Protein AF-0000000072503008 (afdb_homodimer)

Solvent-accessible surface area (backbone atoms only — not comparable to full-atom values): 18788 Å² total; per-residue (Å²): 108,78,89,48,38,70,58,49,66,38,20,70,81,38,54,74,39,76,46,79,43,56,65,34,67,67,60,38,38,28,78,99,60,32,37,73,44,69,68,29,41,34,51,27,66,28,56,96,88,40,79,26,50,48,61,56,36,46,59,61,52,36,45,38,36,39,18,25,83,48,46,25,33,36,38,35,33,23,40,51,94,88,43,65,44,80,57,97,60,32,44,48,60,38,59,36,28,27,43,32,33,66,24,15,68,75,57,90,63,72,67,62,49,65,28,95,71,51,52,90,48,61,69,44,77,42,69,51,38,24,53,74,45,78,42,77,74,55,74,33,38,34,41,40,34,33,30,21,59,78,56,78,57,35,77,76,42,78,51,63,40,34,37,58,84,48,62,65,55,58,69,84,66,72,108,78,90,47,37,71,57,50,67,40,19,69,82,39,53,75,41,78,46,79,43,57,64,34,68,68,60,40,40,30,70,105,62,35,36,73,44,69,67,29,42,35,51,28,64,28,57,97,87,41,79,25,49,48,62,56,36,46,60,60,52,37,45,37,37,40,18,24,84,48,48,25,34,34,38,36,34,22,41,51,95,87,44,65,43,80,54,97,59,32,45,50,62,37,61,36,26,29,42,34,31,66,22,14,69,73,58,90,64,73,66,63,48,64,29,94,73,51,52,90,46,60,69,45,77,44,69,50,39,25,52,76,47,78,42,75,73,54,74,35,37,34,41,40,35,32,29,22,58,80,56,78,58,36,76,77,42,78,51,63,39,34,38,58,86,47,62,65,55,56,67,83,72,71

Sequence (348 aa):
MKKKQAAYANRVKVPWIFTYLHRPFYCSAAHKDDCTDPDSVLVRIGNEELPGLEKPFIQYGVDVGFTGHVHYYERFYPVANFTYWDSKNCYQNAVAPTYIITGSAGCHSSGTKFDKNPVPFSAKRLNDYGYTIVSVANMTHIHIQQLSLDQDEAIVDDFWISKTKGFTASNQMRMKKKQAAYANRVKVPWIFTYLHRPFYCSAAHKDDCTDPDSVLVRIGNEELPGLEKPFIQYGVDVGFTGHVHYYERFYPVANFTYWDSKNCYQNAVAPTYIITGSAGCHSSGTKFDKNPVPFSAKRLNDYGYTIVSVANMTHIHIQQLSLDQDEAIVDDFWISKTKGFTASNQMR

Secondary structure (DSSP, 8-state):
-GGGHHHHH-TTT----EEE-SS-S---B-GGG-TTSHHHHHHHHB-SSSB-SHHHHHHTT--EEEE-SSSSEEEE-SEETTEE--STTTTBT-SS-EEEEE--SS-SS--PPBPSS--TTEEEEE-SSEEEEEEE-SSSEEEEEEEETTTTTEEEEEEEEE--TT----TTT-/-GGGHHHHH-TTT----EEE-SS-S---B-TT-STTSHHHHHHHHB-SSSB-SHHHHHHTT--EEEE-SSSSEEEE-SEETTEE--STTTTBT-SS-EEEEE--SS-SS--PPBPSS--TTEEEEE-SSEEEEEEE-SSSEEEEEEEETTTTTEEEEEEEEE--TT----TTT-

Radius of gyration: 19.6 Å; Cα contacts (8 Å, |Δi|>4): 768; chains: 2; bounding box: 45×53×54 Å

Nearest PDB structures (foldseek):
  3zk4-assembly1_B  TM=8.197E-01  e=2.696E-10  Lupinus luteus
  1xzw-assembly1_A  TM=7.887E-01  e=8.959E-10  Ipomoea batatas
  8brn-assembly1_C  TM=7.570E-01  e=3.172E-09  Phaseolus vulgaris
  6gja-assembly1_A  TM=6.867E-01  e=1.540E-08  Triticum aestivum
  6gj9-assembly1_A  TM=6.655E-01  e=1.357E-08  Triticum aestivum

Organism: Oesophagostomum dentatum (NCBI:txid61180)

pLDDT: mean 88.59, std 11.83, range [45.62, 98.75]

Structure (mmCIF, N/CA/C/O backbone):
data_AF-0000000072503008-model_v1
#
loop_
_entity.id
_entity.type
_entity.pdbx_description
1 polymer 'Purple acid phosphatase C-terminal domain-containing protein'
#
loop_
_atom_site.group_PDB
_atom_site.id
_atom_site.type_symbol
_atom_site.label_atom_id
_atom_site.label_alt_id
_atom_site.label_comp_id
_atom_site.label_asym_id
_atom_site.label_entity_id
_atom_site.label_seq_id
_atom_site.pdbx_PDB_ins_code
_atom_site.Cartn_x
_atom_site.Cartn_y
_atom_site.Cartn_z
_atom_site.occupancy
_atom_site.B_iso_or_equiv
_atom_site.auth_seq_id
_atom_site.auth_comp_id
_atom_site.auth_asym_id
_atom_site.auth_atom_id
_atom_site.pdbx_PDB_model_num
ATOM 1 N N . MET A 1 1 ? -6.547 6.02 -14.266 1 61.94 1 MET A N 1
ATOM 2 C CA . MET A 1 1 ? -5.504 5.32 -15.008 1 61.94 1 MET A CA 1
ATOM 3 C C . MET A 1 1 ? -5.516 5.734 -16.484 1 61.94 1 MET A C 1
ATOM 5 O O . MET A 1 1 ? -4.457 5.84 -17.109 1 61.94 1 MET A O 1
ATOM 9 N N . LYS A 1 2 ? -6.613 6.086 -16.984 1 60.69 2 LYS A N 1
ATOM 10 C CA . LYS A 1 2 ? -6.715 6.496 -18.391 1 60.69 2 LYS A CA 1
ATOM 11 C C . LYS A 1 2 ? -5.965 7.801 -18.625 1 60.69 2 LYS A C 1
ATOM 13 O O . LYS A 1 2 ? -5.242 7.93 -19.625 1 60.69 2 LYS A O 1
ATOM 18 N N . LYS A 1 3 ? -5.992 8.641 -17.672 1 64.38 3 LYS A N 1
ATOM 19 C CA . LYS A 1 3 ? -5.398 9.961 -17.859 1 64.38 3 LYS A CA 1
ATOM 20 C C . LYS A 1 3 ? -3.877 9.891 -17.844 1 64.38 3 LYS A C 1
ATOM 22 O O . LYS A 1 3 ? -3.199 10.742 -18.422 1 64.38 3 LYS A O 1
ATOM 27 N N . LYS A 1 4 ? -3.338 8.867 -17.297 1 71.38 4 LYS A N 1
ATOM 28 C CA . LYS A 1 4 ? -1.885 8.75 -17.203 1 71.38 4 LYS A CA 1
ATOM 29 C C . LYS A 1 4 ? -1.37 7.578 -18.031 1 71.38 4 LYS A C 1
ATOM 31 O O . LYS A 1 4 ? -0.261 7.09 -17.797 1 71.38 4 LYS A O 1
ATOM 36 N N . GLN A 1 5 ? -2.162 7.215 -18.891 1 71.56 5 GLN A N 1
ATOM 37 C CA . GLN A 1 5 ? -1.854 6.043 -19.703 1 71.56 5 GLN A CA 1
ATOM 38 C C . GLN A 1 5 ? -0.537 6.227 -20.453 1 71.56 5 GLN A C 1
ATOM 40 O O . GLN A 1 5 ? 0.265 5.293 -20.547 1 71.56 5 GLN A O 1
ATOM 45 N N . ALA A 1 6 ? -0.44 7.324 -20.922 1 67.31 6 ALA A N 1
ATOM 46 C CA . ALA A 1 6 ? 0.779 7.582 -21.688 1 67.31 6 ALA A CA 1
ATOM 47 C C . ALA A 1 6 ? 2.02 7.398 -20.812 1 67.31 6 ALA A C 1
ATOM 49 O O . ALA A 1 6 ? 3.029 6.855 -21.266 1 67.31 6 ALA A O 1
ATOM 50 N N . ALA A 1 7 ? 1.886 7.809 -19.594 1 71.5 7 ALA A N 1
ATOM 51 C CA . ALA A 1 7 ? 3.023 7.68 -18.688 1 71.5 7 ALA A CA 1
ATOM 52 C C . ALA A 1 7 ? 3.293 6.215 -18.344 1 71.5 7 ALA A C 1
ATOM 54 O O . ALA A 1 7 ? 4.445 5.777 -18.312 1 71.5 7 ALA A O 1
ATOM 55 N N . TYR A 1 8 ? 2.309 5.512 -18.344 1 78.12 8 TYR A N 1
ATOM 56 C CA . TYR A 1 8 ? 2.434 4.109 -17.969 1 78.12 8 TYR A CA 1
ATOM 57 C C . TYR A 1 8 ? 2.949 3.279 -19.141 1 78.12 8 TYR A C 1
ATOM 59 O O . TYR A 1 8 ? 3.537 2.213 -18.938 1 78.12 8 TYR A O 1
ATOM 67 N N . ALA A 1 9 ? 2.75 3.887 -20.297 1 80.19 9 ALA A N 1
ATOM 68 C CA . ALA A 1 9 ? 3.145 3.141 -21.5 1 80.19 9 ALA A CA 1
ATOM 69 C C . ALA A 1 9 ? 4.66 3.154 -21.672 1 80.19 9 ALA A C 1
ATOM 71 O O . ALA A 1 9 ? 5.227 2.238 -22.266 1 80.19 9 ALA A O 1
ATOM 72 N N . ASN A 1 10 ? 5.254 4.129 -21.141 1 87.69 10 ASN A N 1
ATOM 73 C CA . ASN A 1 10 ? 6.711 4.199 -21.219 1 87.69 10 ASN A CA 1
ATOM 74 C C . ASN A 1 10 ? 7.363 3.447 -20.062 1 87.69 10 ASN A C 1
ATOM 76 O O . ASN A 1 10 ? 7.746 4.055 -19.062 1 87.69 10 ASN A O 1
ATOM 80 N N . ARG A 1 11 ? 7.66 2.242 -20.25 1 91.12 11 ARG A N 1
ATOM 81 C CA . ARG A 1 11 ? 8.07 1.361 -19.172 1 91.12 11 ARG A CA 1
ATOM 82 C C . ARG A 1 11 ? 9.562 1.498 -18.891 1 91.12 11 ARG A C 1
ATOM 84 O O . ARG A 1 11 ? 10.062 0.97 -17.891 1 91.12 11 ARG A O 1
ATOM 91 N N . VAL A 1 12 ? 10.203 2.201 -19.719 1 92.31 12 VAL A N 1
ATOM 92 C CA . VAL A 1 12 ? 11.57 2.561 -19.391 1 92.31 12 VAL A CA 1
ATOM 93 C C . VAL A 1 12 ? 11.57 3.613 -18.281 1 92.31 12 VAL A C 1
ATOM 95 O O . VAL A 1 12 ? 12.383 3.553 -17.359 1 92.31 12 VAL A O 1
ATOM 98 N N . LYS A 1 13 ? 10.617 4.477 -18.391 1 92.56 13 LYS A N 1
ATOM 99 C CA . LYS A 1 13 ? 10.523 5.559 -17.406 1 92.56 13 LYS A CA 1
ATOM 100 C C . LYS A 1 13 ? 9.719 5.129 -16.188 1 92.56 13 LYS A C 1
ATOM 102 O O . LYS A 1 13 ? 9.969 5.602 -15.07 1 92.56 13 LYS A O 1
ATOM 107 N N . VAL A 1 14 ? 8.773 4.285 -16.406 1 93.88 14 VAL A N 1
ATOM 108 C CA . VAL A 1 14 ? 7.945 3.742 -15.336 1 93.88 14 VAL A CA 1
ATOM 109 C C . VAL A 1 14 ? 8.078 2.221 -15.297 1 93.88 14 VAL A C 1
ATOM 111 O O . VAL A 1 14 ? 7.184 1.502 -15.75 1 93.88 14 VAL A O 1
ATOM 114 N N . PRO A 1 15 ? 9.117 1.756 -14.711 1 95.12 15 PRO A N 1
ATOM 115 C CA . PRO A 1 15 ? 9.414 0.324 -14.812 1 95.12 15 PRO A CA 1
ATOM 116 C C . PRO A 1 15 ? 8.477 -0.529 -13.953 1 95.12 15 PRO A C 1
ATOM 118 O O . PRO A 1 15 ? 8.281 -1.712 -14.242 1 95.12 15 PRO A O 1
ATOM 121 N N . TRP A 1 16 ? 7.941 0.109 -12.898 1 96.25 16 TRP A N 1
ATOM 122 C CA . TRP A 1 16 ? 7.094 -0.673 -12 1 96.25 16 TRP A CA 1
ATOM 123 C C . TRP A 1 16 ? 5.789 0.058 -11.711 1 96.25 16 TRP A C 1
ATOM 125 O O . TRP A 1 16 ? 5.789 1.27 -11.477 1 96.25 16 TRP A O 1
ATOM 135 N N . ILE A 1 17 ? 4.711 -0.669 -11.742 1 95.38 17 ILE A N 1
ATOM 136 C CA . ILE A 1 17 ? 3.402 -0.187 -11.312 1 95.38 17 ILE A CA 1
ATOM 137 C C . ILE A 1 17 ? 2.836 -1.113 -10.242 1 95.38 17 ILE A C 1
ATOM 139 O O . ILE A 1 17 ? 2.678 -2.314 -10.469 1 95.38 17 ILE A O 1
ATOM 143 N N . PHE A 1 18 ? 2.598 -0.536 -9.062 1 97 18 PHE A N 1
ATOM 144 C CA . PHE A 1 18 ? 1.998 -1.255 -7.945 1 97 18 PHE A CA 1
ATOM 145 C C . PHE A 1 18 ? 0.585 -0.751 -7.676 1 97 18 PHE A C 1
ATOM 147 O O . PHE A 1 18 ? 0.269 0.407 -7.953 1 97 18 PHE A O 1
ATOM 154 N N . THR A 1 19 ? -0.255 -1.612 -7.16 1 96.38 19 THR A N 1
ATOM 155 C CA . THR A 1 19 ? -1.562 -1.206 -6.656 1 96.38 19 THR A CA 1
ATOM 156 C C . THR A 1 19 ? -1.795 -1.754 -5.25 1 96.38 19 THR A C 1
ATOM 158 O O . THR A 1 19 ? -1.245 -2.795 -4.887 1 96.38 19 THR A O 1
ATOM 161 N N . TYR A 1 20 ? -2.504 -1.026 -4.508 1 95.75 20 TYR A N 1
ATOM 162 C CA . TYR A 1 20 ? -2.957 -1.446 -3.184 1 95.75 20 TYR A CA 1
ATOM 163 C C . TYR A 1 20 ? -4.461 -1.25 -3.035 1 95.75 20 TYR A C 1
ATOM 165 O O . TYR A 1 20 ? -4.965 -0.135 -3.184 1 95.75 20 TYR A O 1
ATOM 173 N N . LEU A 1 21 ? -5.113 -2.334 -2.787 1 93.38 21 LEU A N 1
ATOM 174 C CA . LEU A 1 21 ? -6.559 -2.336 -2.594 1 93.38 21 LEU A CA 1
ATOM 175 C C . LEU A 1 21 ? -6.93 -2.998 -1.271 1 93.38 21 LEU A C 1
ATOM 177 O O . LEU A 1 21 ? -6.129 -3.74 -0.698 1 93.38 21 LEU A O 1
ATOM 181 N N . HIS A 1 22 ? -8.18 -2.697 -0.882 1 90.38 22 HIS A N 1
ATOM 182 C CA . HIS A 1 22 ? -8.664 -3.354 0.326 1 90.38 22 HIS A CA 1
ATOM 183 C C . HIS A 1 22 ? -9.047 -4.805 0.051 1 90.38 22 HIS A C 1
ATOM 185 O O . HIS A 1 22 ? -8.547 -5.719 0.707 1 90.38 22 HIS A O 1
ATOM 191 N N . ARG A 1 23 ? -9.906 -4.961 -0.954 1 91.38 23 ARG A N 1
ATOM 192 C CA . ARG A 1 23 ? -10.438 -6.293 -1.235 1 91.38 23 ARG A CA 1
ATOM 193 C C . ARG A 1 23 ? -9.664 -6.961 -2.369 1 91.38 23 ARG A C 1
ATOM 195 O O . ARG A 1 23 ? -9.367 -6.324 -3.383 1 91.38 23 ARG A O 1
ATOM 202 N N . PRO A 1 24 ? -9.391 -8.281 -2.205 1 94.69 24 PRO A N 1
ATOM 203 C CA . PRO A 1 24 ? -8.68 -9 -3.268 1 94.69 24 PRO A CA 1
ATOM 204 C C . PRO A 1 24 ? -9.602 -9.43 -4.406 1 94.69 24 PRO A C 1
ATOM 206 O O . PRO A 1 24 ? -10.797 -9.625 -4.195 1 94.69 24 PRO A O 1
ATOM 209 N N . PHE A 1 25 ? -9 -9.586 -5.559 1 95.19 25 PHE A N 1
ATOM 210 C CA . PHE A 1 25 ? -9.711 -10.117 -6.711 1 95.19 25 PHE A CA 1
ATOM 211 C C . PHE A 1 25 ? -9.945 -11.617 -6.555 1 95.19 25 PHE A C 1
ATOM 213 O O . PHE A 1 25 ? -10.953 -12.148 -7.027 1 95.19 25 PHE A O 1
ATOM 220 N N . TYR A 1 26 ? -8.953 -12.258 -5.965 1 95.06 26 TYR A N 1
ATOM 221 C CA . TYR A 1 26 ? -8.938 -13.711 -5.781 1 95.06 26 TYR A CA 1
ATOM 222 C C . TYR A 1 26 ? -8.555 -14.07 -4.352 1 95.06 26 TYR A C 1
ATOM 224 O O . TYR A 1 26 ? -7.871 -13.305 -3.672 1 95.06 26 TYR A O 1
ATOM 232 N N . CYS A 1 27 ? -9.031 -15.234 -3.92 1 94.88 27 CYS A N 1
ATOM 233 C CA . CYS A 1 27 ? -8.562 -15.758 -2.643 1 94.88 27 CYS A CA 1
ATOM 234 C C . CYS A 1 27 ? -8.898 -17.234 -2.5 1 94.88 27 CYS A C 1
ATOM 236 O O . CYS A 1 27 ? -9.648 -17.781 -3.303 1 94.88 27 CYS A O 1
ATOM 238 N N . SER A 1 28 ? -8.258 -17.781 -1.544 1 94.75 28 SER A N 1
ATOM 239 C CA . SER A 1 28 ? -8.484 -19.188 -1.233 1 94.75 28 SER A CA 1
ATOM 240 C C . SER A 1 28 ? -8.992 -19.375 0.193 1 94.75 28 SER A C 1
ATOM 242 O O . SER A 1 28 ? -8.625 -20.328 0.873 1 94.75 28 SER A O 1
ATOM 244 N N . ALA A 1 29 ? -9.703 -18.422 0.605 1 90.19 29 ALA A N 1
ATOM 245 C CA . ALA A 1 29 ? -10.289 -18.516 1.938 1 90.19 29 ALA A CA 1
ATOM 246 C C . ALA A 1 29 ? -11.469 -19.484 1.946 1 90.19 29 ALA A C 1
ATOM 248 O O . ALA A 1 29 ? -12.141 -19.672 0.925 1 90.19 29 ALA A O 1
ATOM 249 N N . ALA A 1 30 ? -11.625 -20.125 3.025 1 85.56 30 ALA A N 1
ATOM 250 C CA . ALA A 1 30 ? -12.797 -20.984 3.17 1 85.56 30 ALA A CA 1
ATOM 251 C C . ALA A 1 30 ? -14.086 -20.172 3.146 1 85.56 30 ALA A C 1
ATOM 253 O O . ALA A 1 30 ? -14.062 -18.953 3.254 1 85.56 30 ALA A O 1
ATOM 254 N N . HIS A 1 31 ? -15.328 -20.719 3.039 1 66.81 31 HIS A N 1
ATOM 255 C CA . HIS A 1 31 ? -16.672 -20.344 2.59 1 66.81 31 HIS A CA 1
ATOM 256 C C . HIS A 1 31 ? -17 -18.906 2.98 1 66.81 31 HIS A C 1
ATOM 258 O O . HIS A 1 31 ? -17.328 -18.094 2.121 1 66.81 31 HIS A O 1
ATOM 264 N N . LYS A 1 32 ? -17.406 -18.469 4.098 1 61.03 32 LYS A N 1
ATOM 265 C CA . LYS A 1 32 ? -18.031 -17.188 4.422 1 61.03 32 LYS A CA 1
ATOM 266 C C . LYS A 1 32 ? -17.094 -16.016 4.148 1 61.03 32 LYS A C 1
ATOM 268 O O . LYS A 1 32 ? -17.547 -14.883 4.027 1 61.03 32 LYS A O 1
ATOM 273 N N . ASP A 1 33 ? -15.828 -16.422 3.709 1 62.41 33 ASP A N 1
ATOM 274 C CA . ASP A 1 33 ? -14.836 -15.359 3.57 1 62.41 33 ASP A CA 1
ATOM 275 C C . ASP A 1 33 ? -14.203 -15.383 2.18 1 62.41 33 ASP A C 1
ATOM 277 O O . ASP A 1 33 ? -13.164 -14.758 1.955 1 62.41 33 ASP A O 1
ATOM 281 N N . ASP A 1 34 ? -14.992 -16.094 1.238 1 66.81 34 ASP A N 1
ATOM 282 C CA . ASP A 1 34 ? -14.305 -16.266 -0.039 1 66.81 34 ASP A CA 1
ATOM 283 C C . ASP A 1 34 ? -14.523 -15.047 -0.945 1 66.81 34 ASP A C 1
ATOM 285 O O . ASP A 1 34 ? -15.305 -14.156 -0.623 1 66.81 34 ASP A O 1
ATOM 289 N N . CYS A 1 35 ? -13.617 -14.555 -1.625 1 83.25 35 CYS A N 1
ATOM 290 C CA . CYS A 1 35 ? -13.555 -13.414 -2.531 1 83.25 35 CYS A CA 1
ATOM 291 C C . CYS A 1 35 ? -14.656 -13.484 -3.58 1 83.25 35 CYS A C 1
ATOM 293 O O . CYS A 1 35 ? -14.586 -12.82 -4.613 1 83.25 35 CYS A O 1
ATOM 295 N N . THR A 1 36 ? -15.758 -14.336 -3.184 1 83.44 36 THR A N 1
ATOM 296 C CA . THR A 1 36 ? -16.828 -14.492 -4.156 1 83.44 36 THR A CA 1
ATOM 297 C C . THR A 1 36 ? -18.062 -13.688 -3.736 1 83.44 36 THR A C 1
ATOM 299 O O . THR A 1 36 ? -19.094 -13.719 -4.414 1 83.44 36 THR A O 1
ATOM 302 N N . ASP A 1 37 ? -17.953 -13.031 -2.688 1 85.31 37 ASP A N 1
ATOM 303 C CA . ASP A 1 37 ? -19.047 -12.164 -2.291 1 85.31 37 ASP A CA 1
ATOM 304 C C . ASP A 1 37 ? -19.266 -11.055 -3.314 1 85.31 37 ASP A C 1
ATOM 306 O O . ASP A 1 37 ? -18.359 -10.695 -4.059 1 85.31 37 ASP A O 1
ATOM 310 N N . PRO A 1 38 ? -20.484 -10.523 -3.328 1 83.75 38 PRO A N 1
ATOM 311 C CA . PRO A 1 38 ? -20.828 -9.547 -4.359 1 83.75 38 PRO A CA 1
ATOM 312 C C . PRO A 1 38 ? -19.891 -8.344 -4.371 1 83.75 38 PRO A C 1
ATOM 314 O O . PRO A 1 38 ? -19.578 -7.812 -5.441 1 83.75 38 PRO A O 1
ATOM 317 N N . ASP A 1 39 ? -19.453 -7.875 -3.268 1 83.31 39 ASP A N 1
ATOM 318 C CA . ASP A 1 39 ? -18.594 -6.699 -3.203 1 83.31 39 ASP A CA 1
ATOM 319 C C . ASP A 1 39 ? -17.234 -6.984 -3.834 1 83.31 39 ASP A C 1
ATOM 321 O O . ASP A 1 39 ? -16.719 -6.172 -4.609 1 83.31 39 ASP A O 1
ATOM 325 N N . SER A 1 40 ? -16.672 -8.109 -3.508 1 85.5 40 SER A N 1
ATOM 326 C CA . SER A 1 40 ? -15.383 -8.492 -4.078 1 85.5 40 SER A CA 1
ATOM 327 C C . SER A 1 40 ? -15.484 -8.703 -5.586 1 85.5 40 SER A C 1
ATOM 329 O O . SER A 1 40 ? -14.594 -8.297 -6.336 1 85.5 40 SER A O 1
ATOM 331 N N . VAL A 1 41 ? -16.562 -9.328 -5.98 1 89.56 41 VAL A N 1
ATOM 332 C CA . VAL A 1 41 ? -16.781 -9.547 -7.402 1 89.56 41 VAL A CA 1
ATOM 333 C C . VAL A 1 41 ? -16.922 -8.203 -8.117 1 89.56 41 VAL A C 1
ATOM 335 O O . VAL A 1 41 ? -16.375 -8.008 -9.203 1 89.56 41 VAL A O 1
ATOM 338 N N . LEU A 1 42 ? -17.641 -7.34 -7.512 1 88.19 42 LEU A N 1
ATOM 339 C CA . LEU A 1 42 ? -17.844 -6.016 -8.086 1 88.19 42 LEU A CA 1
ATOM 340 C C . LEU A 1 42 ? -16.516 -5.281 -8.242 1 88.19 42 LEU A C 1
ATOM 342 O O . LEU A 1 42 ? -16.281 -4.613 -9.258 1 88.19 42 LEU A O 1
ATOM 346 N N . VAL A 1 43 ? -15.656 -5.398 -7.309 1 90.31 43 VAL A N 1
ATOM 347 C CA . VAL A 1 43 ? -14.359 -4.73 -7.348 1 90.31 43 VAL A CA 1
ATOM 348 C C . VAL A 1 43 ? -13.539 -5.27 -8.516 1 90.31 43 VAL A C 1
ATOM 350 O O . VAL A 1 43 ? -12.891 -4.5 -9.234 1 90.31 43 VAL A O 1
ATOM 353 N N . ARG A 1 44 ? -13.641 -6.48 -8.734 1 93.81 44 ARG A N 1
ATOM 354 C CA . ARG A 1 44 ? -12.812 -7.102 -9.766 1 93.81 44 ARG A CA 1
ATOM 355 C C . ARG A 1 44 ? -13.367 -6.824 -11.156 1 93.81 44 ARG A C 1
ATOM 357 O O . ARG A 1 44 ? -12.664 -6.297 -12.016 1 93.81 44 ARG A O 1
ATOM 364 N N . ILE A 1 45 ? -14.68 -7.137 -11.414 1 93.88 45 ILE A N 1
ATOM 365 C CA . ILE A 1 45 ? -15.172 -7.148 -12.789 1 93.88 45 ILE A CA 1
ATOM 366 C C . ILE A 1 45 ? -16.156 -6.004 -13 1 93.88 45 ILE A C 1
ATOM 368 O O . ILE A 1 45 ? -16.516 -5.684 -14.133 1 93.88 45 ILE A O 1
ATOM 372 N N . GLY A 1 46 ? -16.578 -5.43 -11.977 1 91.25 46 GLY A N 1
ATOM 373 C CA . GLY A 1 46 ? -17.5 -4.316 -12.109 1 91.25 46 GLY A CA 1
ATOM 374 C C . GLY A 1 46 ? -18.891 -4.742 -12.547 1 91.25 46 GLY A C 1
ATOM 375 O O . GLY A 1 46 ? -19.281 -5.898 -12.359 1 91.25 46 GLY A O 1
ATOM 376 N N . ASN A 1 47 ? -19.656 -3.738 -12.812 1 89.56 47 ASN A N 1
ATOM 377 C CA . ASN A 1 47 ? -20.969 -3.904 -13.406 1 89.56 47 ASN A CA 1
ATOM 378 C C . ASN A 1 47 ? -21.234 -2.863 -14.492 1 89.56 47 ASN A C 1
ATOM 380 O O . ASN A 1 47 ? -20.297 -2.293 -15.047 1 89.56 47 ASN A O 1
ATOM 384 N N . GLU A 1 48 ? -22.422 -2.709 -14.891 1 86.88 48 GLU A N 1
ATOM 385 C CA . GLU A 1 48 ? -22.781 -1.81 -15.984 1 86.88 48 GLU A CA 1
ATOM 386 C C . GLU A 1 48 ? -22.453 -0.36 -15.633 1 86.88 48 GLU A C 1
ATOM 388 O O . GLU A 1 48 ? -22.141 0.441 -16.516 1 86.88 48 GLU A O 1
ATOM 393 N N . GLU A 1 49 ? -22.469 -0.059 -14.391 1 79.06 49 GLU A N 1
ATOM 394 C CA . GLU A 1 49 ? -22.328 1.328 -13.961 1 79.06 49 GLU A CA 1
ATOM 395 C C . GLU A 1 49 ? -20.906 1.622 -13.492 1 79.06 49 GLU A C 1
ATOM 397 O O . GLU A 1 49 ? -20.438 2.76 -13.586 1 79.06 49 GLU A O 1
ATOM 402 N N . LEU A 1 50 ? -20.266 0.59 -13 1 78.25 50 LEU A N 1
ATOM 403 C CA . LEU A 1 50 ? -18.938 0.747 -12.422 1 78.25 50 LEU A CA 1
ATOM 404 C C . LEU A 1 50 ? -17.969 -0.26 -13.023 1 78.25 50 LEU A C 1
ATOM 406 O O . LEU A 1 50 ? -18.141 -1.47 -12.859 1 78.25 50 LEU A O 1
ATOM 410 N N . PRO A 1 51 ? -17.016 0.33 -13.664 1 85.44 51 PRO A N 1
ATOM 411 C CA . PRO A 1 51 ? -16.047 -0.618 -14.227 1 85.44 51 PRO A CA 1
ATOM 412 C C . PRO A 1 51 ? -15.227 -1.326 -13.148 1 85.44 51 PRO A C 1
ATOM 414 O O . PRO A 1 51 ? -14.906 -0.729 -12.117 1 85.44 51 PRO A O 1
ATOM 417 N N . GLY A 1 52 ? -14.906 -2.561 -13.406 1 90.75 52 GLY A N 1
ATOM 418 C CA . GLY A 1 52 ? -14.016 -3.303 -12.531 1 90.75 52 GLY A CA 1
ATOM 419 C C . GLY A 1 52 ? -12.57 -2.848 -12.625 1 90.75 52 GLY A C 1
ATOM 420 O O . GLY A 1 52 ? -12.203 -2.113 -13.547 1 90.75 52 GLY A O 1
ATOM 421 N N . LEU A 1 53 ? -11.766 -3.344 -11.734 1 92.75 53 LEU A N 1
ATOM 422 C CA . LEU A 1 53 ? -1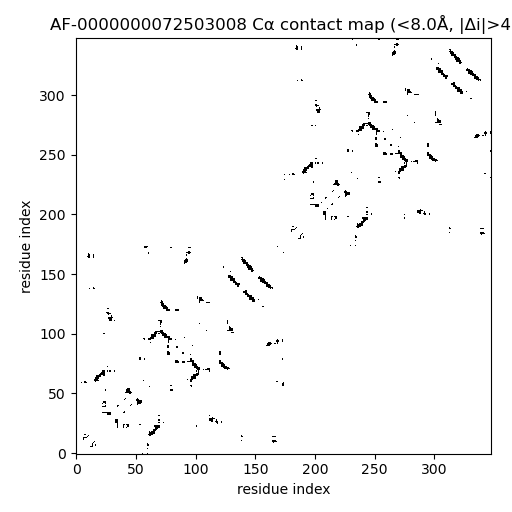0.391 -2.855 -11.648 1 92.75 53 LEU A CA 1
ATOM 423 C C . LEU A 1 53 ? -9.422 -3.838 -12.297 1 92.75 53 LEU A C 1
ATOM 425 O O . LEU A 1 53 ? -8.312 -3.463 -12.664 1 92.75 53 LEU A O 1
ATOM 429 N N . GLU A 1 54 ? -9.828 -5.062 -12.469 1 94.06 54 GLU A N 1
ATOM 430 C CA . GLU A 1 54 ? -8.844 -6 -13 1 94.06 54 GLU A CA 1
ATOM 431 C C . GLU A 1 54 ? -8.531 -5.707 -14.469 1 94.06 54 GLU A C 1
ATOM 433 O O . GLU A 1 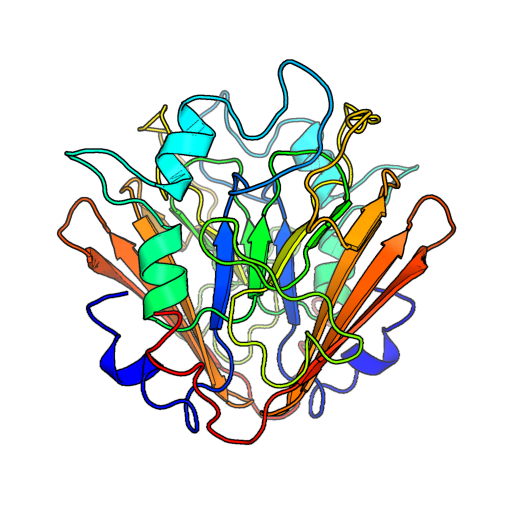54 ? -7.371 -5.754 -14.883 1 94.06 54 GLU A O 1
ATOM 438 N N . LYS A 1 55 ? -9.57 -5.449 -15.234 1 91.69 55 LYS A N 1
ATOM 439 C CA . LYS A 1 55 ? -9.367 -5.195 -16.656 1 91.69 55 LYS A CA 1
ATOM 440 C C . LYS A 1 55 ? -8.367 -4.059 -16.875 1 91.69 55 LYS A C 1
ATOM 442 O O . LYS A 1 55 ? -7.383 -4.219 -17.594 1 91.69 55 LYS A O 1
ATOM 447 N N . PRO A 1 56 ? -8.578 -2.91 -16.25 1 90 56 PRO A N 1
ATOM 448 C CA . PRO A 1 56 ? -7.574 -1.865 -16.453 1 90 56 PRO A CA 1
ATOM 449 C C . PRO A 1 56 ? -6.211 -2.238 -15.867 1 90 56 PRO A C 1
ATOM 451 O O . PRO A 1 56 ? -5.176 -1.821 -16.391 1 90 56 PRO A O 1
ATOM 454 N N . PHE A 1 57 ? -6.152 -3.025 -14.797 1 92.88 57 PHE A N 1
ATOM 455 C CA . PHE A 1 57 ? -4.863 -3.459 -14.281 1 92.88 57 PHE A CA 1
ATOM 456 C C . PHE A 1 57 ? -4.09 -4.242 -15.336 1 92.88 57 PHE A C 1
ATOM 458 O O . PHE A 1 57 ? -2.887 -4.031 -15.508 1 92.88 57 PHE A O 1
ATOM 465 N N . ILE A 1 58 ? -4.82 -5.109 -15.977 1 91.69 58 ILE A N 1
ATOM 466 C CA . ILE A 1 58 ? -4.219 -5.926 -17.031 1 91.69 58 ILE A CA 1
ATOM 467 C C . ILE A 1 58 ? -3.838 -5.043 -18.219 1 91.69 58 ILE A C 1
ATOM 469 O O . ILE A 1 58 ? -2.705 -5.098 -18.703 1 91.69 58 ILE A O 1
ATOM 473 N N . GLN A 1 59 ? -4.664 -4.195 -18.594 1 87.19 59 GLN A N 1
ATOM 474 C CA . GLN A 1 59 ? -4.496 -3.355 -19.781 1 87.19 59 GLN A CA 1
ATOM 475 C C . GLN A 1 59 ? -3.324 -2.395 -19.609 1 87.19 59 GLN A C 1
ATOM 477 O O . GLN A 1 59 ? -2.564 -2.158 -20.547 1 87.19 59 GLN A O 1
ATOM 482 N N . TYR A 1 60 ? -3.158 -1.901 -18.391 1 88.19 60 TYR A N 1
ATOM 483 C CA . TYR A 1 60 ? -2.16 -0.854 -18.203 1 88.19 60 TYR A CA 1
ATOM 484 C C . TYR A 1 60 ? -0.898 -1.415 -17.562 1 88.19 60 TYR A C 1
ATOM 486 O O . TYR A 1 60 ? 0.007 -0.662 -17.188 1 88.19 60 TYR A O 1
ATOM 494 N N . GLY A 1 61 ? -0.843 -2.684 -17.406 1 89.81 61 GLY A N 1
ATOM 495 C CA . GLY A 1 61 ? 0.407 -3.365 -17.109 1 89.81 61 GLY A CA 1
ATOM 496 C C . GLY A 1 61 ? 0.796 -3.289 -15.641 1 89.81 61 GLY A C 1
ATOM 497 O O . GLY A 1 61 ? 1.974 -3.125 -15.312 1 89.81 61 GLY A O 1
ATOM 498 N N . VAL A 1 62 ? -0.186 -3.365 -14.781 1 94.06 62 VAL A N 1
ATOM 499 C CA . VAL A 1 62 ? 0.146 -3.488 -13.367 1 94.06 62 VAL A CA 1
ATOM 500 C C . VAL A 1 62 ? 1.052 -4.699 -13.148 1 94.06 62 VAL A C 1
ATOM 502 O O . VAL A 1 62 ? 0.812 -5.77 -13.711 1 94.06 62 VAL A O 1
ATOM 505 N N . ASP A 1 63 ? 2.115 -4.434 -12.383 1 95.94 63 ASP A N 1
ATOM 506 C CA . ASP A 1 63 ? 3.059 -5.516 -12.133 1 95.94 63 ASP A CA 1
ATOM 507 C C . ASP A 1 63 ? 2.65 -6.336 -10.914 1 95.94 63 ASP A C 1
ATOM 509 O O . ASP A 1 63 ? 2.59 -7.566 -10.977 1 95.94 63 ASP A O 1
ATOM 513 N N . VAL A 1 64 ? 2.422 -5.637 -9.836 1 97.94 64 VAL A N 1
ATOM 514 C CA . VAL A 1 64 ? 2.072 -6.297 -8.586 1 97.94 64 VAL A CA 1
ATOM 515 C C . VAL A 1 64 ? 0.896 -5.578 -7.93 1 97.94 64 VAL A C 1
ATOM 517 O O . VAL A 1 64 ? 0.861 -4.344 -7.887 1 97.94 64 VAL A O 1
ATOM 520 N N . GLY A 1 65 ? -0.039 -6.305 -7.449 1 97.94 65 GLY A N 1
ATOM 521 C CA . GLY A 1 65 ? -1.156 -5.777 -6.68 1 97.94 65 GLY A CA 1
ATOM 522 C C . GLY A 1 65 ? -1.228 -6.336 -5.273 1 97.94 65 GLY A C 1
ATOM 523 O O . GLY A 1 65 ? -1.19 -7.555 -5.078 1 97.94 65 GLY A O 1
ATOM 524 N N . PHE A 1 66 ? -1.323 -5.41 -4.312 1 97.69 66 PHE A N 1
ATOM 525 C CA . PHE A 1 66 ? -1.429 -5.812 -2.914 1 97.69 66 PHE A CA 1
ATOM 526 C C . PHE A 1 66 ? -2.838 -5.57 -2.385 1 97.69 66 PHE A C 1
ATOM 528 O O . PHE A 1 66 ? -3.465 -4.562 -2.713 1 97.69 66 PHE A O 1
ATOM 535 N N . THR A 1 67 ? -3.254 -6.551 -1.566 1 94.81 67 THR A N 1
ATOM 536 C CA . THR A 1 67 ? -4.574 -6.43 -0.956 1 94.81 67 THR A CA 1
ATOM 537 C C . THR A 1 67 ? -4.551 -6.926 0.486 1 94.81 67 THR A C 1
ATOM 539 O O . THR A 1 67 ? -3.547 -7.48 0.94 1 94.81 67 THR A O 1
ATOM 542 N N . GLY A 1 68 ? -5.648 -6.652 1.205 1 91.62 68 GLY A N 1
ATOM 543 C CA . GLY A 1 68 ? -5.91 -7.18 2.537 1 91.62 68 GLY A CA 1
ATOM 544 C C . GLY A 1 68 ? -7.301 -7.758 2.689 1 91.62 68 GLY A C 1
ATOM 545 O O . GLY A 1 68 ? -7.723 -8.602 1.891 1 91.62 68 GLY A O 1
ATOM 546 N N . HIS A 1 69 ? -8.07 -7.34 3.598 1 87.56 69 HIS A N 1
ATOM 547 C CA . HIS A 1 69 ? -9.453 -7.73 3.855 1 87.56 69 HIS A CA 1
ATOM 548 C C . HIS A 1 69 ? -9.539 -9.18 4.32 1 87.56 69 HIS A C 1
ATOM 550 O O . HIS A 1 69 ? -10.281 -9.492 5.254 1 87.56 69 HIS A O 1
ATOM 556 N N . VAL A 1 70 ? -8.898 -10.039 3.561 1 89.12 70 VAL A N 1
ATOM 557 C CA . VAL A 1 70 ? -8.742 -11.414 4.012 1 89.12 70 VAL A CA 1
ATOM 558 C C . VAL A 1 70 ? -7.52 -11.531 4.918 1 89.12 70 VAL A C 1
ATOM 560 O O . VAL A 1 70 ? -6.441 -11.031 4.582 1 89.12 70 VAL A O 1
ATOM 563 N N . HIS A 1 71 ? -7.699 -12.203 6.027 1 88.94 71 HIS A N 1
ATOM 564 C CA . HIS A 1 71 ? -6.695 -12.086 7.082 1 88.94 71 HIS A CA 1
ATOM 565 C C . HIS A 1 71 ? -5.707 -13.25 7.035 1 88.94 71 HIS A C 1
ATOM 567 O O . HIS A 1 71 ? -5.566 -13.984 8.008 1 88.94 71 HIS A O 1
ATOM 573 N N . TYR A 1 72 ? -5.027 -13.391 5.973 1 91.69 72 TYR A N 1
ATOM 574 C CA . TYR A 1 72 ? -3.891 -14.289 5.801 1 91.69 72 TYR A CA 1
ATOM 575 C C . TYR A 1 72 ? -2.986 -13.812 4.668 1 91.69 72 TYR A C 1
ATOM 577 O O . TYR A 1 72 ? -3.217 -12.758 4.082 1 91.69 72 TYR A O 1
ATOM 585 N N . TYR A 1 73 ? -1.905 -14.539 4.488 1 94.44 73 TYR A N 1
ATOM 586 C CA . TYR A 1 73 ? -1.007 -14.273 3.373 1 94.44 73 TYR A CA 1
ATOM 587 C C . TYR A 1 73 ? -1.254 -15.25 2.227 1 94.44 73 TYR A C 1
ATOM 589 O O . TYR A 1 73 ? -1.359 -16.453 2.443 1 94.44 73 TYR A O 1
ATOM 597 N N . GLU A 1 74 ? -1.351 -14.68 1.054 1 96.81 74 GLU A N 1
ATOM 598 C CA . GLU A 1 74 ? -1.461 -15.508 -0.14 1 96.81 74 GLU A CA 1
ATOM 599 C C . GLU A 1 74 ? -0.803 -14.844 -1.343 1 96.81 74 GLU A C 1
ATOM 601 O O . GLU A 1 74 ? -1.118 -13.695 -1.673 1 96.81 74 GLU A O 1
ATOM 606 N N . ARG A 1 75 ? 0.17 -15.523 -1.927 1 98.75 75 ARG A N 1
ATOM 607 C CA . ARG A 1 75 ? 0.776 -15.109 -3.188 1 98.75 75 ARG A CA 1
ATOM 608 C C . ARG A 1 75 ? 0.214 -15.906 -4.355 1 98.75 75 ARG A C 1
ATOM 610 O O . ARG A 1 75 ? 0.105 -17.141 -4.281 1 98.75 75 ARG A O 1
ATOM 617 N N . PHE A 1 76 ? -0.071 -15.188 -5.422 1 98.62 76 PHE A N 1
ATOM 618 C CA . PHE A 1 76 ? -0.57 -15.859 -6.617 1 98.62 76 PHE A CA 1
ATOM 619 C C . PHE A 1 76 ? 0.502 -15.906 -7.699 1 98.62 76 PHE A C 1
ATOM 621 O O . PHE A 1 76 ? 1.365 -15.031 -7.766 1 98.62 76 PHE A O 1
ATOM 628 N N . TYR A 1 77 ? 0.418 -16.906 -8.484 1 98.56 77 TYR A N 1
ATOM 629 C CA . TYR A 1 77 ? 1.082 -16.828 -9.781 1 98.56 77 TYR A CA 1
ATOM 630 C C . TYR A 1 77 ? 0.518 -15.68 -10.609 1 98.56 77 TYR A C 1
ATOM 632 O O . TYR A 1 77 ? -0.596 -15.211 -10.359 1 98.56 77 TYR A O 1
ATOM 640 N N . PRO A 1 78 ? 1.398 -15.172 -11.602 1 97.44 78 PRO A N 1
ATOM 641 C CA . PRO A 1 78 ? 0.779 -14.188 -12.5 1 97.44 78 PRO A CA 1
ATOM 642 C C . PRO A 1 78 ? -0.551 -14.672 -13.07 1 97.44 78 PRO A C 1
ATOM 644 O O . PRO A 1 78 ? -0.646 -15.805 -13.555 1 97.44 78 PRO A O 1
ATOM 647 N N . VAL A 1 79 ? -1.568 -13.812 -12.945 1 96.75 79 VAL A N 1
ATOM 648 C CA . VAL A 1 79 ? -2.906 -14.258 -13.32 1 96.75 79 VAL A CA 1
ATOM 649 C C . VAL A 1 79 ? -3.693 -13.086 -13.906 1 96.75 79 VAL A C 1
ATOM 651 O O . VAL A 1 79 ? -3.582 -11.953 -13.438 1 96.75 79 VAL A O 1
ATOM 654 N N . ALA A 1 80 ? -4.398 -13.352 -14.945 1 94.56 80 ALA A N 1
ATOM 655 C CA . ALA A 1 80 ? -5.297 -12.43 -15.633 1 94.56 80 ALA A CA 1
ATOM 656 C C . ALA A 1 80 ? -6.586 -13.125 -16.047 1 94.56 80 ALA A C 1
ATOM 658 O O . ALA A 1 80 ? -6.562 -14.039 -16.875 1 94.56 80 ALA A O 1
ATOM 659 N N . ASN A 1 81 ? -7.664 -12.688 -15.414 1 92.81 81 ASN A N 1
ATOM 660 C CA . ASN A 1 81 ? -8.961 -13.258 -15.75 1 92.81 81 ASN A CA 1
ATOM 661 C C . ASN A 1 81 ? -8.945 -14.781 -15.672 1 92.81 81 ASN A C 1
ATOM 663 O O . ASN A 1 81 ? -9.32 -15.461 -16.625 1 92.81 81 ASN A O 1
ATOM 667 N N . PHE A 1 82 ? -8.367 -15.273 -14.703 1 93.75 82 PHE A N 1
ATOM 668 C CA . PHE A 1 82 ? -8.352 -16.672 -14.305 1 93.75 82 PHE A CA 1
ATOM 669 C C . PHE A 1 82 ? -7.402 -17.469 -15.188 1 93.75 82 PHE A C 1
ATOM 671 O O . PHE A 1 82 ? -7.215 -18.672 -14.977 1 93.75 82 PHE A O 1
ATOM 678 N N . THR A 1 83 ? -6.812 -16.797 -16.094 1 95.19 83 THR A N 1
ATOM 679 C CA . THR A 1 83 ? -5.699 -17.406 -16.812 1 95.19 83 THR A CA 1
ATOM 680 C C . THR A 1 83 ? -4.379 -17.125 -16.094 1 95.19 83 THR A C 1
ATOM 682 O O . THR A 1 83 ? -4.098 -15.992 -15.719 1 95.19 83 THR A O 1
ATOM 685 N N . TYR A 1 84 ? -3.578 -18.219 -15.852 1 96.31 84 TYR A N 1
ATOM 686 C CA . TYR A 1 84 ? -2.393 -18 -15.031 1 96.31 84 TYR A CA 1
ATOM 687 C C . TYR A 1 84 ? -1.181 -18.719 -15.625 1 96.31 84 TYR A C 1
ATOM 689 O O . TYR A 1 84 ? -1.32 -19.547 -16.531 1 96.31 84 TYR A O 1
ATOM 697 N N . TRP A 1 85 ? -0.017 -18.328 -15.188 1 96.06 85 TRP A N 1
ATOM 698 C CA . TRP A 1 85 ? 1.279 -18.844 -15.609 1 96.06 85 TRP A CA 1
ATOM 699 C C . TRP A 1 85 ? 2.105 -19.297 -14.414 1 96.06 85 TRP A C 1
ATOM 701 O O . TRP A 1 85 ? 2.432 -18.5 -13.539 1 96.06 85 TRP A O 1
ATOM 711 N N . ASP A 1 86 ? 2.441 -20.562 -14.375 1 97.06 86 ASP A N 1
ATOM 712 C CA . ASP A 1 86 ? 3.096 -21.094 -13.188 1 97.06 86 ASP A CA 1
ATOM 713 C C . ASP A 1 86 ? 4.395 -21.812 -13.547 1 97.06 86 ASP A C 1
ATOM 715 O O . ASP A 1 86 ? 4.84 -22.703 -12.828 1 97.06 86 ASP A O 1
ATOM 719 N N . SER A 1 87 ? 4.938 -21.406 -14.648 1 96.56 87 SER A N 1
ATOM 720 C CA . SER A 1 87 ? 6.246 -21.953 -14.977 1 96.56 87 SER A CA 1
ATOM 721 C C . SER A 1 87 ? 7.289 -21.547 -13.938 1 96.56 87 SER A C 1
ATOM 723 O O . SER A 1 87 ? 7.059 -20.641 -13.141 1 96.56 87 SER A O 1
ATOM 725 N N . LYS A 1 88 ? 8.453 -22.156 -13.852 1 95.25 88 LYS A N 1
ATOM 726 C CA . LYS A 1 88 ? 9.516 -21.906 -12.891 1 95.25 88 LYS A CA 1
ATOM 727 C C . LYS A 1 88 ? 9.953 -20.438 -12.93 1 95.25 88 LYS A C 1
ATOM 729 O O . LYS A 1 88 ? 10.273 -19.859 -11.891 1 95.25 88 LYS A O 1
ATOM 734 N N . ASN A 1 89 ? 9.883 -19.781 -14.086 1 96.69 89 ASN A N 1
ATOM 735 C CA . ASN A 1 89 ? 10.312 -18.391 -14.242 1 96.69 89 ASN A CA 1
ATOM 736 C C . ASN A 1 89 ? 9.133 -17.469 -14.5 1 96.69 89 ASN A C 1
ATOM 738 O O . ASN A 1 89 ? 9.273 -16.453 -15.203 1 96.69 89 ASN A O 1
ATOM 742 N N . CYS A 1 90 ? 8.023 -17.844 -13.883 1 97.19 90 CYS A N 1
ATOM 743 C CA . CYS A 1 90 ? 6.785 -17.141 -14.234 1 97.19 90 CYS A CA 1
ATOM 744 C C . CYS A 1 90 ? 6.824 -15.695 -13.773 1 97.19 90 CYS A C 1
ATOM 746 O O . CYS A 1 90 ? 6.09 -14.852 -14.289 1 97.19 90 CYS A O 1
ATOM 748 N N . TYR A 1 91 ? 7.738 -15.406 -12.859 1 98.06 91 TYR A N 1
ATOM 749 C CA . TYR A 1 91 ? 7.797 -14.039 -12.367 1 98.06 91 TYR A CA 1
ATOM 750 C C . TYR A 1 91 ? 8.82 -13.219 -13.141 1 98.06 91 TYR A C 1
ATOM 752 O O . TYR A 1 91 ? 9.016 -12.031 -12.875 1 98.06 91 TYR A O 1
ATOM 760 N N . GLN A 1 92 ? 9.539 -13.836 -14.055 1 97.62 92 GLN A N 1
ATOM 761 C CA . GLN A 1 92 ? 10.398 -13.117 -14.984 1 97.62 92 GLN A CA 1
ATOM 762 C C . GLN A 1 92 ? 9.633 -12.703 -16.234 1 97.62 92 GLN A C 1
ATOM 764 O O . GLN A 1 92 ? 9.102 -13.547 -16.953 1 97.62 92 GLN A O 1
ATOM 769 N N . ASN A 1 93 ? 9.633 -11.391 -16.5 1 95.44 93 ASN A N 1
ATOM 770 C CA . ASN A 1 93 ? 8.836 -10.883 -17.609 1 95.44 93 ASN A CA 1
ATOM 771 C C . ASN A 1 93 ? 7.418 -11.445 -17.594 1 95.44 93 ASN A C 1
ATOM 773 O O . ASN A 1 93 ? 6.934 -11.953 -18.609 1 95.44 93 ASN A O 1
ATOM 777 N N . ALA A 1 94 ? 6.809 -11.328 -16.391 1 95.38 94 ALA A N 1
ATOM 778 C CA . ALA A 1 94 ? 5.461 -11.859 -16.219 1 95.38 94 ALA A CA 1
ATOM 779 C C . ALA A 1 94 ? 4.484 -11.203 -17.188 1 95.38 94 ALA A C 1
ATOM 781 O O . ALA A 1 94 ? 4.492 -9.984 -17.359 1 95.38 94 ALA A O 1
ATOM 782 N N . VAL A 1 95 ? 3.631 -11.93 -17.75 1 92.19 95 VAL A N 1
ATOM 783 C CA . VAL A 1 95 ? 2.734 -11.414 -18.781 1 92.19 95 VAL A CA 1
ATOM 784 C C . VAL A 1 95 ? 1.426 -10.953 -18.141 1 92.19 95 VAL A C 1
ATOM 786 O O . VAL A 1 95 ? 0.558 -10.398 -18.812 1 92.19 95 VAL A O 1
ATOM 789 N N . ALA A 1 96 ? 1.237 -11.281 -16.906 1 94.81 96 ALA A N 1
ATOM 790 C CA . ALA A 1 96 ? 0.081 -10.883 -16.109 1 94.81 96 ALA A CA 1
ATOM 791 C C . ALA A 1 96 ? 0.511 -10.367 -14.742 1 94.81 96 ALA A C 1
ATOM 793 O O . ALA A 1 96 ? 1.636 -10.617 -14.305 1 94.81 96 ALA A O 1
ATOM 794 N N . PRO A 1 97 ? -0.41 -9.633 -14.086 1 95.81 97 PRO A N 1
ATOM 795 C CA . PRO A 1 97 ? -0.053 -9.148 -12.75 1 95.81 97 PRO A CA 1
ATOM 796 C C . PRO A 1 97 ? 0.135 -10.281 -11.742 1 95.81 97 PRO A C 1
ATOM 798 O O . PRO A 1 97 ? -0.447 -11.359 -11.906 1 95.81 97 PRO A O 1
ATOM 801 N N . THR A 1 98 ? 0.967 -10.039 -10.82 1 98.12 98 THR A N 1
ATOM 802 C CA . THR A 1 98 ? 1.045 -10.859 -9.609 1 98.12 98 THR A CA 1
ATOM 803 C C . THR A 1 98 ? 0.284 -10.203 -8.461 1 98.12 98 THR A C 1
ATOM 805 O O . THR A 1 98 ? 0.575 -9.062 -8.086 1 98.12 98 THR A O 1
ATOM 808 N N . TYR A 1 99 ? -0.655 -10.914 -7.898 1 98.31 99 TYR A N 1
ATOM 809 C CA . TYR A 1 99 ? -1.405 -10.391 -6.762 1 98.31 99 TYR A CA 1
ATOM 810 C C . TYR A 1 99 ? -0.962 -11.047 -5.465 1 98.31 99 TYR A C 1
ATOM 812 O O . TYR A 1 99 ? -0.655 -12.242 -5.441 1 98.31 99 TYR A O 1
ATOM 820 N N . ILE A 1 100 ? -0.95 -10.273 -4.426 1 98.5 100 ILE A N 1
ATOM 821 C CA . ILE A 1 100 ? -0.565 -10.742 -3.102 1 98.5 100 ILE A CA 1
ATOM 822 C C . ILE A 1 100 ? -1.559 -10.234 -2.062 1 98.5 100 ILE A C 1
ATOM 824 O O . ILE A 1 100 ? -1.842 -9.031 -2.004 1 98.5 100 ILE A O 1
ATOM 828 N N . ILE A 1 101 ? -2.088 -11.148 -1.308 1 95.69 101 ILE A N 1
ATOM 829 C CA . ILE A 1 101 ? -2.818 -10.797 -0.095 1 95.69 101 ILE A CA 1
ATOM 830 C C . ILE A 1 101 ? -1.862 -10.773 1.095 1 95.69 101 ILE A C 1
ATOM 832 O O . ILE A 1 101 ? -1.243 -11.781 1.424 1 95.69 101 ILE A O 1
ATOM 836 N N . THR A 1 102 ? -1.657 -9.648 1.663 1 95.31 102 THR A N 1
ATOM 837 C CA . THR A 1 102 ? -0.896 -9.5 2.896 1 95.31 102 THR A CA 1
ATOM 838 C C . THR A 1 102 ? -1.779 -8.945 4.012 1 95.31 102 THR A C 1
ATOM 840 O O . THR A 1 102 ? -1.673 -7.77 4.371 1 95.31 102 THR A O 1
ATOM 843 N N . GLY A 1 103 ? -2.6 -9.859 4.613 1 88.88 103 GLY A N 1
ATOM 844 C CA . GLY A 1 103 ? -3.668 -9.43 5.496 1 88.88 103 GLY A CA 1
ATOM 845 C C . GLY A 1 103 ? -3.48 -9.883 6.93 1 88.88 103 GLY A C 1
ATOM 846 O O . GLY A 1 103 ? -4.418 -9.852 7.73 1 88.88 103 GLY A O 1
ATOM 847 N N . SER A 1 104 ? -2.291 -10.312 7.301 1 80.19 104 SER A N 1
ATOM 848 C CA . SER A 1 104 ? -2.17 -10.93 8.617 1 80.19 104 SER A CA 1
ATOM 849 C C . SER A 1 104 ? -1.135 -10.203 9.469 1 80.19 104 SER A C 1
ATOM 851 O O . SER A 1 104 ? -0.335 -10.844 10.164 1 80.19 104 SER A O 1
ATOM 853 N N . ALA A 1 105 ? -1.143 -8.922 9.523 1 74.06 105 ALA A N 1
ATOM 854 C CA . ALA A 1 105 ? -0.156 -8.227 10.344 1 74.06 105 ALA A CA 1
ATOM 855 C C . ALA A 1 105 ? -0.603 -8.164 11.805 1 74.06 105 ALA A C 1
ATOM 857 O O . ALA A 1 105 ? 0.209 -7.922 12.695 1 74.06 105 ALA A O 1
ATOM 858 N N . GLY A 1 106 ? -1.903 -8.367 12.164 1 62.69 106 GLY A N 1
ATOM 859 C CA . GLY A 1 106 ? -2.357 -8.344 13.547 1 62.69 106 GLY A CA 1
ATOM 860 C C . GLY A 1 106 ? -3.867 -8.391 13.68 1 62.69 106 GLY A C 1
ATOM 861 O O . GLY A 1 106 ? -4.469 -7.512 14.305 1 62.69 106 GLY A O 1
ATOM 862 N N . CYS A 1 107 ? -4.465 -9.305 13.07 1 62.53 107 CYS A N 1
ATOM 863 C CA . CYS A 1 107 ? -5.922 -9.367 13.148 1 62.53 107 CYS A CA 1
ATOM 864 C C . CYS A 1 107 ? -6.363 -10.047 14.445 1 62.53 107 CYS A C 1
ATOM 866 O O . CYS A 1 107 ? -5.648 -10.891 14.984 1 62.53 107 CYS A O 1
ATOM 868 N N . HIS A 1 108 ? -7.375 -9.398 15.016 1 56.97 108 HIS A N 1
ATOM 869 C CA . HIS A 1 108 ? -7.992 -10 16.188 1 56.97 108 HIS A CA 1
ATOM 870 C C . HIS A 1 108 ? -8.609 -11.359 15.859 1 56.97 108 HIS A C 1
ATOM 872 O O . HIS A 1 108 ? -8.914 -12.141 16.766 1 56.97 108 HIS A O 1
ATOM 878 N N . SER A 1 109 ? -8.898 -11.562 14.656 1 56.53 109 SER A N 1
ATOM 879 C CA . SER A 1 109 ? -9.516 -12.82 14.258 1 56.53 109 SER A CA 1
ATOM 880 C C . SER A 1 109 ? -8.531 -13.711 13.516 1 56.53 109 SER A C 1
ATOM 882 O O . SER A 1 109 ? -8.562 -13.781 12.281 1 56.53 109 SER A O 1
ATOM 884 N N . SER A 1 110 ? -7.594 -14.156 14.297 1 58.72 110 SER A N 1
ATOM 885 C CA . SER A 1 110 ? -6.652 -15.109 13.719 1 58.72 110 SER A CA 1
ATOM 886 C C . SER A 1 110 ? -7.367 -16.344 13.203 1 58.72 110 SER A C 1
ATOM 888 O O . SER A 1 110 ? -8.469 -16.672 13.656 1 58.72 110 SER A O 1
ATOM 890 N N . GLY A 1 111 ? -6.98 -16.703 11.984 1 65.25 111 GLY A N 1
ATOM 891 C CA . GLY A 1 111 ? -7.359 -18.078 11.734 1 65.25 111 GLY A CA 1
ATOM 892 C C . GLY A 1 111 ? -8.328 -18.234 10.578 1 65.25 111 GLY A C 1
ATOM 893 O O . GLY A 1 111 ? -9.203 -19.109 10.609 1 65.25 111 GLY A O 1
ATOM 894 N N . THR A 1 112 ? -8.25 -17.156 9.734 1 77.19 112 THR A N 1
ATOM 895 C CA . THR A 1 112 ? -9.023 -17.484 8.547 1 77.19 112 THR A CA 1
ATOM 896 C C . THR A 1 112 ? -8.523 -18.781 7.918 1 77.19 112 THR A C 1
ATOM 898 O O . THR A 1 112 ? -7.332 -18.938 7.641 1 77.19 112 THR A O 1
ATOM 901 N N . LYS A 1 113 ? -9.531 -19.656 7.789 1 83.94 113 LYS A N 1
ATOM 902 C CA . LYS A 1 113 ? -9.156 -20.969 7.262 1 83.94 113 LYS A CA 1
ATOM 903 C C . LYS A 1 113 ? -9.055 -20.938 5.738 1 83.94 113 LYS A C 1
ATOM 905 O O . LYS A 1 113 ? -9.797 -20.203 5.074 1 83.94 113 LYS A O 1
ATOM 910 N N . PHE A 1 114 ? -8.195 -21.781 5.293 1 87.56 114 PHE A N 1
ATOM 911 C CA . PHE A 1 114 ? -8.086 -21.953 3.85 1 87.56 114 PHE A CA 1
ATOM 912 C C . PHE A 1 114 ? -9.148 -22.922 3.338 1 87.56 114 PHE A C 1
ATOM 914 O O . PHE A 1 114 ? -9.516 -23.859 4.035 1 87.56 114 PHE A O 1
ATOM 921 N N . ASP A 1 115 ? -9.508 -22.625 2.137 1 85.75 115 ASP A N 1
ATOM 922 C CA . ASP A 1 115 ? -10.375 -23.562 1.448 1 85.75 115 ASP A CA 1
ATOM 923 C C . ASP A 1 115 ? -9.664 -24.906 1.225 1 85.75 115 ASP A C 1
ATOM 925 O O . ASP A 1 115 ? -8.445 -24.938 1.007 1 85.75 115 ASP A O 1
ATOM 929 N N . LYS A 1 116 ? -10.516 -25.875 1.278 1 85.06 116 LYS A N 1
ATOM 930 C CA . LYS A 1 116 ? -9.961 -27.203 0.988 1 85.06 116 LYS A CA 1
ATOM 931 C C . LYS A 1 116 ? -9.398 -27.25 -0.427 1 85.06 116 LYS A C 1
ATOM 933 O O . LYS A 1 116 ? -8.43 -27.984 -0.686 1 85.06 116 LYS A O 1
ATOM 938 N N . ASN A 1 117 ? -10.023 -26.578 -1.244 1 89.62 117 ASN A N 1
ATOM 939 C CA . ASN A 1 117 ? -9.586 -26.484 -2.633 1 89.62 117 ASN A CA 1
ATOM 940 C C . ASN A 1 117 ? -9.211 -25.062 -3.02 1 89.62 117 ASN A C 1
ATOM 942 O O . ASN A 1 117 ? -10.047 -24.312 -3.533 1 89.62 117 ASN A O 1
ATOM 946 N N . PRO A 1 118 ? -7.961 -24.688 -2.834 1 92.88 118 PRO A N 1
ATOM 947 C CA . PRO A 1 118 ? -7.543 -23.344 -3.232 1 92.88 118 PRO A CA 1
ATOM 948 C C . PRO A 1 118 ? -7.629 -23.125 -4.742 1 92.88 118 PRO A C 1
ATOM 950 O O . PRO A 1 118 ? -7.68 -24.078 -5.508 1 92.88 118 PRO A O 1
ATOM 953 N N . VAL A 1 119 ? -7.715 -21.844 -5.145 1 94.19 119 VAL A N 1
ATOM 954 C CA . VAL A 1 119 ? -7.648 -21.562 -6.578 1 94.19 119 VAL A CA 1
ATOM 955 C C . VAL A 1 119 ? -6.352 -22.125 -7.148 1 94.19 119 VAL A C 1
ATOM 957 O O . VAL A 1 119 ? -5.324 -22.156 -6.469 1 94.19 119 VAL A O 1
ATOM 960 N N . PRO A 1 120 ? -6.387 -22.516 -8.367 1 96.06 120 PRO A N 1
ATOM 961 C CA . PRO A 1 120 ? -5.223 -23.203 -8.922 1 96.06 120 PRO A CA 1
ATOM 962 C C . PRO A 1 120 ? -4.008 -22.297 -9.07 1 96.06 120 PRO A C 1
ATOM 964 O O . PRO A 1 120 ? -2.887 -22.781 -9.234 1 96.06 120 PRO A O 1
ATOM 967 N N . PHE A 1 121 ? -4.109 -21.062 -9.016 1 97.56 121 PHE A N 1
ATOM 968 C CA . PHE A 1 121 ? -2.984 -20.156 -9.203 1 97.56 121 PHE A CA 1
ATOM 969 C C . PHE A 1 121 ? -2.514 -19.594 -7.871 1 97.56 121 PHE A C 1
ATOM 971 O O . PHE A 1 121 ? -1.78 -18.594 -7.832 1 97.56 121 PHE A O 1
ATOM 978 N N . SER A 1 122 ? -2.988 -20.172 -6.793 1 97.56 122 SER A N 1
ATOM 979 C CA . SER A 1 122 ? -2.416 -19.891 -5.48 1 97.56 122 SER A CA 1
ATOM 980 C C . SER A 1 122 ? -1.03 -20.516 -5.332 1 97.56 122 SER A C 1
ATOM 982 O O . SER A 1 122 ? -0.895 -21.734 -5.285 1 97.56 122 SER A O 1
ATOM 984 N N . ALA A 1 123 ? -0.043 -19.719 -5.211 1 98.38 123 ALA A N 1
ATOM 985 C CA . ALA A 1 123 ? 1.333 -20.219 -5.215 1 98.38 123 ALA A CA 1
ATOM 986 C C . ALA A 1 123 ? 1.827 -20.469 -3.793 1 98.38 123 ALA A C 1
ATOM 988 O O . ALA A 1 123 ? 2.662 -21.344 -3.568 1 98.38 123 ALA A O 1
ATOM 989 N N . LYS A 1 124 ? 1.439 -19.641 -2.84 1 97.75 124 LYS A N 1
ATOM 990 C CA . LYS A 1 124 ? 1.832 -19.734 -1.437 1 97.75 124 LYS A CA 1
ATOM 991 C C . LYS A 1 124 ? 0.725 -19.219 -0.521 1 97.75 124 LYS A C 1
ATOM 993 O O . LYS A 1 124 ? 0.105 -18.188 -0.804 1 97.75 124 LYS A O 1
ATOM 998 N N . ARG A 1 125 ? 0.464 -19.953 0.554 1 95.56 125 ARG A N 1
ATOM 999 C CA . ARG A 1 125 ? -0.52 -19.547 1.556 1 95.56 125 ARG A CA 1
ATOM 1000 C C . ARG A 1 125 ? 0.026 -19.734 2.967 1 95.56 125 ARG A C 1
ATOM 1002 O O . ARG A 1 125 ? 0.588 -20.797 3.281 1 95.56 125 ARG A O 1
ATOM 1009 N N . LEU A 1 126 ? -0.158 -18.703 3.729 1 93.06 126 LEU A N 1
ATOM 1010 C CA . LEU A 1 126 ? 0.307 -18.734 5.113 1 93.06 126 LEU A CA 1
ATOM 1011 C C . LEU A 1 126 ? -0.689 -18.047 6.035 1 93.06 126 LEU A C 1
ATOM 1013 O O . LEU A 1 126 ? -1.254 -17 5.676 1 93.06 126 LEU A O 1
ATOM 1017 N N . ASN A 1 127 ? -0.824 -18.578 7.223 1 89.44 127 ASN A N 1
ATOM 1018 C CA . ASN A 1 127 ? -1.758 -18 8.188 1 89.44 127 ASN A CA 1
ATOM 1019 C C . ASN A 1 127 ? -1.026 -17.328 9.344 1 89.44 127 ASN A C 1
ATOM 1021 O O . ASN A 1 127 ? -1.659 -16.781 10.25 1 89.44 127 ASN A O 1
ATOM 1025 N N . ASP A 1 128 ? 0.193 -17.266 9.312 1 88.75 128 ASP A N 1
ATOM 1026 C CA . ASP A 1 128 ? 0.976 -16.609 10.352 1 88.75 128 ASP A CA 1
ATOM 1027 C C . ASP A 1 128 ? 0.698 -15.102 10.375 1 88.75 128 ASP A C 1
ATOM 1029 O O . ASP A 1 128 ? 0.499 -14.484 9.328 1 88.75 128 ASP A O 1
ATOM 1033 N N . TYR A 1 129 ? 0.718 -14.625 11.578 1 88.81 129 TYR A N 1
ATOM 1034 C CA . TYR A 1 129 ? 0.871 -13.172 11.625 1 88.81 129 TYR A CA 1
ATOM 1035 C C . TYR A 1 129 ? 2.193 -12.742 11 1 88.81 129 TYR A C 1
ATOM 1037 O O . TYR A 1 129 ? 3.223 -13.391 11.203 1 88.81 129 TYR A O 1
ATOM 1045 N N . GLY A 1 130 ? 2.117 -11.711 10.242 1 90.06 130 GLY A N 1
ATOM 1046 C CA . GLY A 1 130 ? 3.338 -11.281 9.586 1 90.06 130 GLY A CA 1
ATOM 1047 C C . GLY A 1 130 ? 3.146 -10.047 8.727 1 90.06 130 GLY A C 1
ATOM 1048 O O . GLY A 1 130 ? 2.088 -9.414 8.758 1 90.06 130 GLY A O 1
ATOM 1049 N N . TYR A 1 131 ? 4.223 -9.688 8.055 1 92.75 131 TYR A N 1
ATOM 1050 C CA . TYR A 1 131 ? 4.215 -8.531 7.164 1 92.75 131 TYR A CA 1
ATOM 1051 C C . TYR A 1 131 ? 5.102 -8.766 5.949 1 92.75 131 TYR A C 1
ATOM 1053 O O . TYR A 1 131 ? 5.945 -9.664 5.957 1 92.75 131 TYR A O 1
ATOM 1061 N N . THR A 1 132 ? 4.809 -8 4.922 1 96.44 132 THR A N 1
ATOM 1062 C CA . THR A 1 132 ? 5.504 -8.125 3.646 1 96.44 132 THR A CA 1
ATOM 1063 C C . THR A 1 132 ? 6.488 -6.98 3.451 1 96.44 132 THR A C 1
ATOM 1065 O O . THR A 1 132 ? 6.172 -5.824 3.748 1 96.44 132 THR A O 1
ATOM 1068 N N . ILE A 1 133 ? 7.684 -7.355 3.023 1 96.06 133 ILE A N 1
ATOM 1069 C CA . ILE A 1 133 ? 8.672 -6.355 2.629 1 96.06 133 ILE A CA 1
ATOM 1070 C C . ILE A 1 133 ? 8.875 -6.406 1.116 1 96.06 133 ILE A C 1
ATOM 1072 O O . ILE A 1 133 ? 9.125 -7.473 0.552 1 96.06 133 ILE A O 1
ATOM 1076 N N . VAL A 1 134 ? 8.711 -5.242 0.518 1 97.44 134 VAL A N 1
ATOM 1077 C CA . VAL A 1 134 ? 8.992 -5.078 -0.905 1 97.44 134 VAL A CA 1
ATOM 1078 C C . VAL A 1 134 ? 10.227 -4.195 -1.092 1 97.44 134 VAL A C 1
ATOM 1080 O O . VAL A 1 134 ? 10.242 -3.043 -0.652 1 97.44 134 VAL A O 1
ATOM 1083 N N . SER A 1 135 ? 11.234 -4.746 -1.711 1 96.56 135 SER A N 1
ATOM 1084 C CA . SER A 1 135 ? 12.438 -3.994 -2.059 1 96.56 135 SER A CA 1
ATOM 1085 C C . SER A 1 135 ? 12.547 -3.797 -3.566 1 96.56 135 SER A C 1
ATOM 1087 O O . SER A 1 135 ? 12.758 -4.758 -4.309 1 96.56 135 SER A O 1
ATOM 1089 N N . VAL A 1 136 ? 12.312 -2.559 -3.959 1 96.94 136 VAL A N 1
ATOM 1090 C CA . VAL A 1 136 ? 12.57 -2.244 -5.359 1 96.94 136 VAL A CA 1
ATOM 1091 C C . VAL A 1 136 ? 14.07 -2.039 -5.57 1 96.94 136 VAL A C 1
ATOM 1093 O O . VAL A 1 136 ? 14.594 -0.946 -5.34 1 96.94 136 VAL A O 1
ATOM 1096 N N . ALA A 1 137 ? 14.664 -3.059 -6.016 1 95.31 137 ALA A N 1
ATOM 1097 C CA . ALA A 1 137 ? 16.125 -3.041 -6.125 1 95.31 137 ALA A CA 1
ATOM 1098 C C . ALA A 1 137 ? 16.578 -2.082 -7.223 1 95.31 137 ALA A C 1
ATOM 1100 O O . ALA A 1 137 ? 17.547 -1.347 -7.047 1 95.31 137 ALA A O 1
ATOM 1101 N N . ASN A 1 138 ? 15.984 -2.172 -8.359 1 95.25 138 ASN A N 1
ATOM 1102 C CA . ASN A 1 138 ? 16.25 -1.312 -9.508 1 95.25 138 ASN A CA 1
ATOM 1103 C C . ASN A 1 138 ? 15.141 -1.409 -10.555 1 95.25 138 ASN A C 1
ATOM 1105 O O . ASN A 1 138 ? 14.031 -1.85 -10.25 1 95.25 138 ASN A O 1
ATOM 1109 N N . MET A 1 139 ? 15.438 -1.017 -11.766 1 96.19 139 MET A N 1
ATOM 1110 C CA . MET A 1 139 ? 14.406 -0.913 -12.797 1 96.19 139 MET A CA 1
ATOM 1111 C C . MET A 1 139 ? 14.023 -2.291 -13.328 1 96.19 139 MET A C 1
ATOM 1113 O O . MET A 1 139 ? 13.023 -2.438 -14.023 1 96.19 139 MET A O 1
ATOM 1117 N N . THR A 1 140 ? 14.805 -3.324 -12.93 1 97.75 140 THR A N 1
ATOM 1118 C CA . THR A 1 140 ? 14.516 -4.625 -13.516 1 97.75 140 THR A CA 1
ATOM 1119 C C . THR A 1 140 ? 14.195 -5.652 -12.438 1 97.75 140 THR A C 1
ATOM 1121 O O . THR A 1 140 ? 13.68 -6.734 -12.727 1 97.75 140 THR A O 1
ATOM 1124 N N . HIS A 1 141 ? 14.5 -5.328 -11.164 1 98.31 141 HIS A N 1
ATOM 1125 C CA . HIS A 1 141 ? 14.367 -6.352 -10.133 1 98.31 141 HIS A CA 1
ATOM 1126 C C . HIS A 1 141 ? 13.648 -5.809 -8.906 1 98.31 141 HIS A C 1
ATOM 1128 O O . HIS A 1 141 ? 14 -4.738 -8.398 1 98.31 141 HIS A O 1
ATOM 1134 N N . ILE A 1 142 ? 12.664 -6.586 -8.422 1 98.19 142 ILE A N 1
ATOM 1135 C CA . ILE A 1 142 ? 11.992 -6.391 -7.145 1 98.19 142 ILE A CA 1
ATOM 1136 C C . ILE A 1 142 ? 12.125 -7.648 -6.293 1 98.19 142 ILE A C 1
ATOM 1138 O O . ILE A 1 142 ? 11.984 -8.766 -6.801 1 98.19 142 ILE A O 1
ATOM 1142 N N . HIS A 1 143 ? 12.43 -7.418 -5.062 1 98.44 143 HIS A N 1
ATOM 1143 C CA . HIS A 1 143 ? 12.492 -8.516 -4.098 1 98.44 143 HIS A CA 1
ATOM 1144 C C . HIS A 1 143 ? 11.344 -8.43 -3.1 1 98.44 143 HIS A C 1
ATOM 1146 O O . HIS A 1 143 ? 11.117 -7.383 -2.49 1 98.44 143 HIS A O 1
ATOM 1152 N N . ILE A 1 144 ? 10.594 -9.547 -2.957 1 98.44 144 ILE A N 1
ATOM 1153 C CA . ILE A 1 144 ? 9.461 -9.57 -2.039 1 98.44 144 ILE A CA 1
ATOM 1154 C C . ILE A 1 144 ? 9.641 -10.688 -1.019 1 98.44 144 ILE A C 1
ATOM 1156 O O . ILE A 1 144 ? 9.938 -11.828 -1.387 1 98.44 144 ILE A O 1
ATOM 1160 N N . GLN A 1 145 ? 9.477 -10.266 0.24 1 97.62 145 GLN A N 1
ATOM 1161 C CA . GLN A 1 145 ? 9.609 -11.227 1.33 1 97.62 145 GLN A CA 1
ATOM 1162 C C . GLN A 1 145 ? 8.438 -11.117 2.305 1 97.62 145 GLN A C 1
ATOM 1164 O O . GLN A 1 145 ? 7.988 -10.016 2.623 1 97.62 145 GLN A O 1
ATOM 1169 N N . GLN A 1 146 ? 7.961 -12.234 2.646 1 97.19 146 GLN A N 1
ATOM 1170 C CA . GLN A 1 146 ? 7.016 -12.32 3.758 1 97.19 146 GLN A CA 1
ATOM 1171 C C . GLN A 1 146 ? 7.707 -12.812 5.027 1 97.19 146 GLN A C 1
ATOM 1173 O O . GLN A 1 146 ? 8.414 -13.82 5.004 1 97.19 146 GLN A O 1
ATOM 1178 N N . LEU A 1 147 ? 7.5 -12.047 6.086 1 94.69 147 LEU A N 1
ATOM 1179 C CA . LEU A 1 147 ? 8.062 -12.445 7.371 1 94.69 147 LEU A CA 1
ATOM 1180 C C . LEU A 1 147 ? 6.973 -12.914 8.32 1 94.69 147 LEU A C 1
ATOM 1182 O O . LEU A 1 147 ? 5.871 -12.359 8.336 1 94.69 147 LEU A O 1
ATOM 1186 N N . SER A 1 148 ? 7.316 -13.891 9.164 1 92.88 148 SER A N 1
ATOM 1187 C CA . SER A 1 148 ? 6.395 -14.43 10.164 1 92.88 148 SER A CA 1
ATOM 1188 C C . SER A 1 148 ? 6.73 -13.93 11.562 1 92.88 148 SER A C 1
ATOM 1190 O O . SER A 1 148 ? 7.848 -14.125 12.047 1 92.88 148 SER A O 1
ATOM 1192 N N . LEU A 1 149 ? 5.805 -13.312 12.18 1 86.88 149 LEU A N 1
ATOM 1193 C CA . LEU A 1 149 ? 5.984 -12.914 13.57 1 86.88 149 LEU A CA 1
ATOM 1194 C C . LEU A 1 149 ? 5.855 -14.125 14.5 1 86.88 149 LEU A C 1
ATOM 1196 O O . LEU A 1 149 ? 6.477 -14.156 15.562 1 86.88 149 LEU A O 1
ATOM 1200 N N . ASP A 1 150 ? 5.102 -15.094 14.055 1 88.31 150 ASP A N 1
ATOM 1201 C CA . ASP A 1 150 ? 4.918 -16.312 14.828 1 88.31 150 ASP A CA 1
ATOM 1202 C C . ASP A 1 150 ? 6.203 -17.141 14.867 1 88.31 150 ASP A C 1
ATOM 1204 O O . ASP A 1 150 ? 6.379 -17.984 15.75 1 88.31 150 ASP A O 1
ATOM 1208 N N . GLN A 1 151 ? 7.039 -16.891 13.938 1 92.75 151 GLN A N 1
ATOM 1209 C CA . GLN A 1 151 ? 8.289 -17.641 13.852 1 92.75 151 GLN A CA 1
ATOM 1210 C C . GLN A 1 151 ? 9.492 -16.719 13.984 1 92.75 151 GLN A C 1
ATOM 1212 O O . GLN A 1 151 ? 10.461 -16.828 13.227 1 92.75 151 GLN A O 1
ATOM 1217 N N . ASP A 1 152 ? 9.383 -15.758 14.836 1 90.62 152 ASP A N 1
ATOM 1218 C CA . ASP A 1 152 ? 10.469 -14.844 15.172 1 90.62 152 ASP A CA 1
ATOM 1219 C C . ASP A 1 152 ? 11.039 -14.18 13.922 1 90.62 152 ASP A C 1
ATOM 1221 O O . ASP A 1 152 ? 12.25 -14.219 13.688 1 90.62 152 ASP A O 1
ATOM 1225 N N . GLU A 1 153 ? 10.133 -13.711 13.047 1 91.06 153 GLU A N 1
ATOM 1226 C CA . GLU A 1 153 ? 10.438 -12.945 11.844 1 91.06 153 GLU A CA 1
ATOM 1227 C C . GLU A 1 153 ? 11.242 -13.773 10.852 1 91.06 153 GLU A C 1
ATOM 1229 O O . GLU A 1 153 ? 12.117 -13.25 10.164 1 91.06 153 GLU A O 1
ATOM 1234 N N . ALA A 1 154 ? 11 -15.016 10.875 1 95.38 154 ALA A N 1
ATOM 1235 C CA . ALA A 1 154 ? 11.555 -15.844 9.812 1 95.38 154 ALA A CA 1
ATOM 1236 C C . ALA A 1 154 ? 10.984 -15.445 8.453 1 95.38 154 ALA A C 1
ATOM 1238 O O . ALA A 1 154 ? 9.805 -15.094 8.344 1 95.38 154 ALA A O 1
ATOM 1239 N N . ILE A 1 155 ? 11.859 -15.523 7.434 1 96.69 155 ILE A N 1
ATOM 1240 C CA . ILE A 1 155 ? 11.375 -15.352 6.07 1 96.69 155 ILE A CA 1
ATOM 1241 C C . ILE A 1 155 ? 10.625 -16.609 5.629 1 96.69 155 ILE A C 1
ATOM 1243 O O . ILE A 1 155 ? 11.203 -17.688 5.578 1 96.69 155 ILE A O 1
ATOM 1247 N N . VAL A 1 156 ? 9.344 -16.453 5.297 1 97.44 156 VAL A N 1
ATOM 1248 C CA . VAL A 1 156 ? 8.523 -17.625 5.027 1 97.44 156 VAL A CA 1
ATOM 1249 C C . VAL A 1 156 ? 8.047 -17.609 3.578 1 97.44 156 VAL A C 1
ATOM 1251 O O . VAL A 1 156 ? 7.41 -18.562 3.113 1 97.44 156 VAL A O 1
ATOM 1254 N N . ASP A 1 157 ? 8.273 -16.641 2.859 1 98 157 ASP A N 1
ATOM 1255 C CA . ASP A 1 157 ? 8.18 -16.516 1.406 1 98 157 ASP A CA 1
ATOM 1256 C C . ASP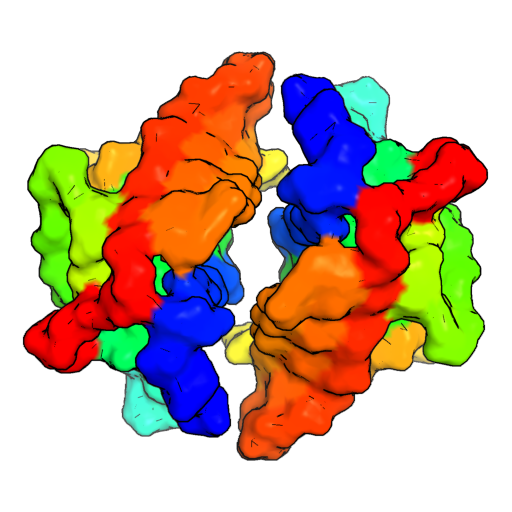 A 1 157 ? 9.227 -15.547 0.863 1 98 157 ASP A C 1
ATOM 1258 O O . ASP A 1 157 ? 9.508 -14.523 1.485 1 98 157 ASP A O 1
ATOM 1262 N N . ASP A 1 158 ? 9.82 -15.906 -0.208 1 98.38 158 ASP A N 1
ATOM 1263 C CA . ASP A 1 158 ? 10.969 -15.164 -0.733 1 98.38 158 ASP A CA 1
ATOM 1264 C C . ASP A 1 158 ? 11.094 -15.344 -2.244 1 98.38 158 ASP A C 1
ATOM 1266 O O . ASP A 1 158 ? 11.438 -16.422 -2.719 1 98.38 158 ASP A O 1
ATOM 1270 N N . PHE A 1 159 ? 10.789 -14.258 -2.965 1 98.44 159 PHE A N 1
ATOM 1271 C CA . PHE A 1 159 ? 10.859 -14.422 -4.414 1 98.44 159 PHE A CA 1
ATOM 1272 C C . PHE A 1 159 ? 11.188 -13.094 -5.09 1 98.44 159 PHE A C 1
ATOM 1274 O O . PHE A 1 159 ? 11.047 -12.031 -4.48 1 98.44 159 PHE A O 1
ATOM 1281 N N . TRP A 1 160 ? 11.688 -13.195 -6.262 1 98.62 160 TRP A N 1
ATOM 1282 C CA . TRP A 1 160 ? 12.031 -12.039 -7.086 1 98.62 160 TRP A CA 1
ATOM 1283 C C . TRP A 1 160 ? 11.07 -11.906 -8.266 1 98.62 160 TRP A C 1
ATOM 1285 O O . TRP A 1 160 ? 10.633 -12.906 -8.836 1 98.62 160 TRP A O 1
ATOM 1295 N N . ILE A 1 161 ? 10.734 -10.719 -8.547 1 98.56 161 ILE A N 1
ATOM 1296 C CA . ILE A 1 161 ? 10.109 -10.367 -9.82 1 98.56 161 ILE A CA 1
ATOM 1297 C C . ILE A 1 161 ? 11.102 -9.594 -10.688 1 98.56 161 ILE A C 1
ATOM 1299 O O . ILE A 1 161 ? 11.758 -8.664 -10.203 1 98.56 161 ILE A O 1
ATOM 1303 N N . SER A 1 162 ? 11.25 -10.031 -11.938 1 98.38 162 SER A N 1
ATOM 1304 C CA . SER A 1 162 ? 12.227 -9.367 -12.789 1 98.38 162 SER A CA 1
ATOM 1305 C C . SER A 1 162 ? 11.656 -9.117 -14.18 1 98.38 162 SER A C 1
ATOM 1307 O O . SER A 1 162 ? 10.758 -9.82 -14.625 1 98.38 162 SER A O 1
ATOM 1309 N N . LYS A 1 163 ? 12.148 -8.055 -14.758 1 96.62 163 LYS A N 1
ATOM 1310 C CA . LYS A 1 163 ? 11.805 -7.672 -16.125 1 96.62 163 LYS A CA 1
ATOM 1311 C C . LYS A 1 163 ? 13.031 -7.191 -16.891 1 96.62 163 LYS A C 1
ATOM 1313 O O . LYS A 1 16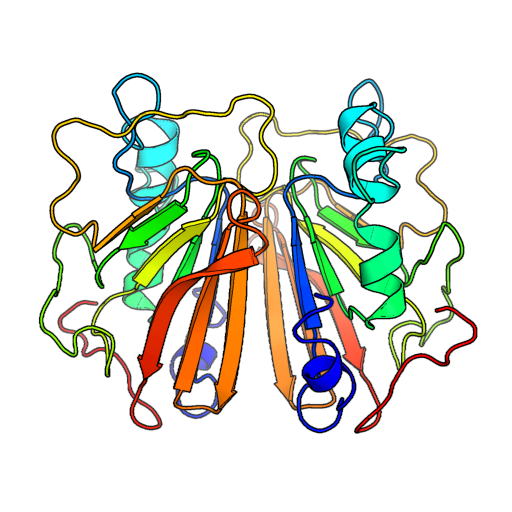3 ? 13.93 -6.574 -16.312 1 96.62 163 LYS A O 1
ATOM 1318 N N . THR A 1 164 ? 12.977 -7.551 -18.172 1 95.81 164 THR A N 1
ATOM 1319 C CA . THR A 1 164 ? 13.922 -6.84 -19.016 1 95.81 164 THR A CA 1
ATOM 1320 C C . THR A 1 164 ? 13.57 -5.359 -19.109 1 95.81 164 THR A C 1
ATOM 1322 O O . THR A 1 164 ? 12.398 -4.988 -19 1 95.81 164 THR A O 1
ATOM 1325 N N . LYS A 1 165 ? 14.625 -4.578 -19.297 1 94.69 165 LYS A N 1
ATOM 1326 C CA . LYS A 1 165 ? 14.398 -3.139 -19.359 1 94.69 165 LYS A CA 1
ATOM 1327 C C . LYS A 1 165 ? 13.344 -2.793 -20.406 1 94.69 165 LYS A C 1
ATOM 1329 O O . LYS A 1 165 ? 13.445 -3.207 -21.562 1 94.69 165 LYS A O 1
ATOM 1334 N N . GLY A 1 166 ? 12.352 -2.125 -19.984 1 90.19 166 GLY A N 1
ATOM 1335 C CA . GLY A 1 166 ? 11.32 -1.656 -20.891 1 90.19 166 GLY A CA 1
ATOM 1336 C C . GLY A 1 166 ? 10.289 -2.721 -21.234 1 90.19 166 GLY A C 1
ATOM 1337 O O . GLY A 1 166 ? 9.398 -2.494 -22.047 1 90.19 166 GLY A O 1
ATOM 1338 N N . PHE A 1 167 ? 10.328 -3.777 -20.547 1 90.62 167 PHE A N 1
ATOM 1339 C CA . PHE A 1 167 ? 9.406 -4.875 -20.844 1 90.62 167 PHE A CA 1
ATOM 1340 C C . PHE A 1 167 ? 7.965 -4.441 -20.625 1 90.62 167 PHE A C 1
ATOM 1342 O O . PHE A 1 167 ? 7.652 -3.781 -19.625 1 90.62 167 PHE A O 1
ATOM 1349 N N . THR A 1 168 ? 7.125 -4.703 -21.609 1 81.38 168 THR A N 1
ATOM 1350 C CA . THR A 1 168 ? 5.672 -4.594 -21.516 1 81.38 168 THR A CA 1
ATOM 1351 C C . THR A 1 168 ? 5.004 -5.91 -21.906 1 81.38 168 THR A C 1
ATOM 1353 O O . THR A 1 168 ? 5.383 -6.535 -22.891 1 81.38 168 THR A O 1
ATOM 1356 N N . ALA A 1 169 ? 4.172 -6.395 -20.922 1 74.38 169 ALA A N 1
ATOM 1357 C CA . ALA A 1 169 ? 3.48 -7.621 -21.297 1 74.38 169 ALA A CA 1
ATOM 1358 C C . ALA A 1 169 ? 2.699 -7.43 -22.594 1 74.38 169 ALA A C 1
ATOM 1360 O O . ALA A 1 169 ? 2.176 -6.348 -22.859 1 74.38 169 ALA A O 1
ATOM 1361 N N . SER A 1 170 ? 3.02 -8.297 -23.547 1 59.81 170 SER A N 1
ATOM 1362 C CA . SER A 1 170 ? 2.457 -8.234 -24.891 1 59.81 170 SER A CA 1
ATOM 1363 C C . SER A 1 170 ? 0.939 -8.094 -24.859 1 59.81 170 SER A C 1
ATOM 1365 O O . SER A 1 170 ? 0.309 -8.398 -23.844 1 59.81 170 SER A O 1
ATOM 1367 N N . ASN A 1 171 ? 0.335 -7.305 -25.75 1 55.75 171 ASN A N 1
ATOM 1368 C CA . ASN A 1 171 ? -1.087 -7.18 -26.062 1 55.75 171 ASN A CA 1
ATOM 1369 C C . ASN A 1 171 ? -1.815 -8.508 -25.891 1 55.75 171 ASN A C 1
ATOM 1371 O O . ASN A 1 171 ? -3.047 -8.562 -25.938 1 55.75 171 ASN A O 1
ATOM 1375 N N . GLN A 1 172 ? -1.148 -9.578 -25.891 1 50.62 172 GLN A N 1
ATOM 1376 C CA . GLN A 1 172 ? -1.9 -10.828 -25.844 1 50.62 172 GLN A CA 1
ATOM 1377 C C . GLN A 1 172 ? -2.707 -10.945 -24.562 1 50.62 172 GLN A C 1
ATOM 1379 O O . GLN A 1 172 ? -3.756 -11.594 -24.531 1 50.62 172 GLN A O 1
ATOM 1384 N N . MET A 1 173 ? -2.141 -10.516 -23.484 1 54.16 173 MET A N 1
ATOM 1385 C CA . MET A 1 173 ? -2.92 -10.633 -22.266 1 54.16 173 MET A CA 1
ATOM 1386 C C . MET A 1 173 ? -3.738 -9.367 -22.016 1 54.16 173 MET A C 1
ATOM 1388 O O . MET A 1 173 ? -4.59 -9.336 -21.125 1 54.16 173 MET A O 1
ATOM 1392 N N . ARG A 1 174 ? -3.389 -8.32 -22.828 1 46.94 174 ARG A N 1
ATOM 1393 C CA . ARG A 1 174 ? -4.199 -7.121 -22.625 1 46.94 174 ARG A CA 1
ATOM 1394 C C . ARG A 1 174 ? -5.469 -7.176 -23.469 1 46.94 174 ARG A C 1
ATOM 1396 O O . ARG A 1 174 ? -5.477 -7.77 -24.547 1 46.94 174 ARG A O 1
ATOM 1403 N N . MET B 1 1 ? 11.789 -4.828 11.297 1 61.97 1 MET B N 1
ATOM 1404 C CA . MET B 1 1 ? 12.539 -3.615 10.969 1 61.97 1 MET B CA 1
ATOM 1405 C C . MET B 1 1 ? 13.922 -3.637 11.617 1 61.97 1 MET B C 1
ATOM 1407 O O . MET B 1 1 ? 14.891 -3.154 11.031 1 61.97 1 MET B O 1
ATOM 1411 N N . LYS B 1 2 ? 14.062 -4.27 12.695 1 60.25 2 LYS B N 1
ATOM 1412 C CA . LYS B 1 2 ? 15.344 -4.348 13.383 1 60.25 2 LYS B CA 1
ATOM 1413 C C . LYS B 1 2 ? 16.359 -5.145 12.57 1 60.25 2 LYS B C 1
ATOM 1415 O O . LYS B 1 2 ? 17.516 -4.734 12.438 1 60.25 2 LYS B O 1
ATOM 1420 N N . LYS B 1 3 ? 15.875 -6.133 11.898 1 64.12 3 LYS B N 1
ATOM 1421 C CA . LYS B 1 3 ? 16.797 -7.016 11.188 1 64.12 3 LYS B CA 1
ATOM 1422 C C . LYS B 1 3 ? 17.344 -6.348 9.93 1 64.12 3 LYS B C 1
ATOM 1424 O O . LYS B 1 3 ? 18.422 -6.68 9.461 1 64.12 3 LYS B O 1
ATOM 1429 N N . LYS B 1 4 ? 16.688 -5.359 9.453 1 71.31 4 LYS B N 1
ATOM 1430 C CA . LYS B 1 4 ? 17.125 -4.695 8.227 1 71.31 4 LYS B CA 1
ATOM 1431 C C . LYS B 1 4 ? 17.547 -3.256 8.508 1 71.31 4 LYS B C 1
ATOM 1433 O O . LYS B 1 4 ? 17.594 -2.43 7.594 1 71.31 4 LYS B O 1
ATOM 1438 N N . GLN B 1 5 ? 17.828 -3.059 9.695 1 72.06 5 GLN B N 1
ATOM 1439 C CA . GLN B 1 5 ? 18.156 -1.71 10.141 1 72.06 5 GLN B CA 1
ATOM 1440 C C . GLN B 1 5 ? 19.375 -1.167 9.383 1 72.06 5 GLN B C 1
ATOM 1442 O O . GLN B 1 5 ? 19.391 0 8.984 1 72.06 5 GLN B O 1
ATOM 1447 N N . ALA B 1 6 ? 20.219 -1.986 9.273 1 67.19 6 ALA B N 1
ATOM 1448 C CA . ALA B 1 6 ? 21.438 -1.547 8.586 1 67.19 6 ALA B CA 1
ATOM 1449 C C . ALA B 1 6 ? 21.125 -1.096 7.16 1 67.19 6 ALA B C 1
ATOM 1451 O O . ALA B 1 6 ? 21.688 -0.101 6.684 1 67.19 6 ALA B O 1
ATOM 1452 N N . ALA B 1 7 ? 20.219 -1.802 6.551 1 71.19 7 ALA B N 1
ATOM 1453 C CA . ALA B 1 7 ? 19.859 -1.446 5.18 1 71.19 7 ALA B CA 1
ATOM 1454 C C . ALA B 1 7 ? 19.109 -0.121 5.137 1 71.19 7 ALA B C 1
ATOM 1456 O O . ALA B 1 7 ? 19.359 0.717 4.27 1 71.19 7 ALA B O 1
ATOM 1457 N N . TYR B 1 8 ? 18.453 0.116 6.109 1 78 8 TYR B N 1
ATOM 1458 C CA . TYR B 1 8 ? 17.625 1.325 6.152 1 78 8 TYR B CA 1
ATOM 1459 C C . TYR B 1 8 ? 18.484 2.541 6.516 1 78 8 TYR B C 1
ATOM 1461 O O . TYR B 1 8 ? 18.125 3.674 6.176 1 78 8 TYR B O 1
ATOM 1469 N N . ALA B 1 9 ? 19.609 2.197 7.129 1 80.5 9 ALA B N 1
ATOM 1470 C CA . ALA B 1 9 ? 20.453 3.297 7.59 1 80.5 9 ALA B CA 1
ATOM 1471 C C . ALA B 1 9 ? 21.203 3.934 6.422 1 80.5 9 ALA B C 1
ATOM 1473 O O . ALA B 1 9 ? 21.547 5.113 6.473 1 80.5 9 ALA B O 1
ATOM 1474 N N . ASN B 1 10 ? 21.391 3.184 5.426 1 87.88 10 ASN B N 1
ATOM 1475 C CA . ASN B 1 10 ? 22.031 3.721 4.238 1 87.88 10 ASN B CA 1
ATOM 1476 C C . ASN B 1 10 ? 21.031 4.367 3.289 1 87.88 10 ASN B C 1
ATOM 1478 O O . ASN B 1 10 ? 20.594 3.742 2.32 1 87.88 10 ASN B O 1
ATOM 1482 N N . ARG B 1 11 ? 20.828 5.602 3.428 1 91.19 11 ARG B N 1
ATOM 1483 C CA . ARG B 1 11 ? 19.734 6.285 2.746 1 91.19 11 ARG B CA 1
ATOM 1484 C C . ARG B 1 11 ? 20.141 6.695 1.333 1 91.19 11 ARG B C 1
ATOM 1486 O O . ARG B 1 11 ? 19.297 7.121 0.54 1 91.19 11 ARG B O 1
ATOM 1493 N N . VAL B 1 12 ? 21.359 6.527 1.065 1 92.25 12 VAL B N 1
ATOM 1494 C CA . VAL B 1 12 ? 21.766 6.676 -0.331 1 92.25 12 VAL B CA 1
ATOM 1495 C C . VAL B 1 12 ? 21.266 5.477 -1.139 1 92.25 12 VAL B C 1
ATOM 1497 O O . VAL B 1 12 ? 20.797 5.633 -2.266 1 92.25 12 VAL B O 1
ATOM 1500 N N . LYS B 1 13 ? 21.328 4.355 -0.498 1 92.5 13 LYS B N 1
ATOM 1501 C CA . LYS B 1 13 ? 20.906 3.125 -1.17 1 92.5 13 LYS B CA 1
ATOM 1502 C C . LYS B 1 13 ? 19.406 2.893 -1.022 1 92.5 13 LYS B C 1
ATOM 1504 O O . LYS B 1 13 ? 18.781 2.303 -1.903 1 92.5 13 LYS B O 1
ATOM 1509 N N . VAL B 1 14 ? 18.891 3.312 0.067 1 93.81 14 VAL B N 1
ATOM 1510 C CA . VAL B 1 14 ? 17.453 3.207 0.345 1 93.81 14 VAL B CA 1
ATOM 1511 C C . VAL B 1 14 ? 16.875 4.598 0.581 1 93.81 14 VAL B C 1
ATOM 1513 O O . VAL B 1 14 ? 16.609 4.984 1.724 1 93.81 14 VAL B O 1
ATOM 1516 N N . PRO B 1 15 ? 16.609 5.285 -0.463 1 95.06 15 PRO B N 1
ATOM 1517 C CA . PRO B 1 15 ? 16.234 6.695 -0.313 1 95.06 15 PRO B CA 1
ATOM 1518 C C . PRO B 1 15 ? 14.82 6.879 0.232 1 95.06 15 PRO B C 1
ATOM 1520 O O . PRO B 1 15 ? 14.516 7.914 0.829 1 95.06 15 PRO B O 1
ATOM 1523 N N . TRP B 1 16 ? 13.984 5.84 -0.017 1 96.25 16 TRP B N 1
ATOM 1524 C CA . TRP B 1 16 ? 12.602 5.988 0.417 1 96.25 16 TRP B CA 1
ATOM 1525 C C . TRP B 1 16 ? 12.133 4.75 1.179 1 96.25 16 TRP B C 1
ATOM 1527 O O . TRP B 1 16 ? 12.422 3.621 0.775 1 96.25 16 TRP B O 1
ATOM 1537 N N . ILE B 1 17 ? 11.453 4.98 2.266 1 95.44 17 ILE B N 1
ATOM 1538 C CA . ILE B 1 17 ? 10.773 3.932 3.023 1 95.44 17 ILE B CA 1
ATOM 1539 C C . ILE B 1 17 ? 9.297 4.277 3.168 1 95.44 17 ILE B C 1
ATOM 1541 O O . ILE B 1 17 ? 8.945 5.336 3.695 1 95.44 17 ILE B O 1
ATOM 1545 N N . PHE B 1 18 ? 8.453 3.391 2.639 1 97 18 PHE B N 1
ATOM 1546 C CA . PHE B 1 18 ? 7.008 3.521 2.746 1 97 18 PHE B CA 1
ATOM 1547 C C . PHE B 1 18 ? 6.434 2.447 3.66 1 97 18 PHE B C 1
ATOM 1549 O O . PHE B 1 18 ? 7.004 1.362 3.787 1 97 18 PHE B O 1
ATOM 1556 N N . THR B 1 19 ? 5.336 2.762 4.309 1 96.31 19 THR B N 1
ATOM 1557 C CA . THR B 1 19 ? 4.57 1.762 5.039 1 96.31 19 THR B CA 1
ATOM 1558 C C . THR B 1 19 ? 3.094 1.819 4.656 1 96.31 19 THR B C 1
ATOM 1560 O O . THR B 1 19 ? 2.588 2.877 4.27 1 96.31 19 THR B O 1
ATOM 1563 N N . TYR B 1 20 ? 2.49 0.706 4.688 1 95.69 20 TYR B N 1
ATOM 1564 C CA . TYR B 1 20 ? 1.05 0.583 4.492 1 95.69 20 TYR B CA 1
ATOM 1565 C C . TYR B 1 20 ? 0.416 -0.225 5.621 1 95.69 20 TYR B C 1
ATOM 1567 O O . TYR B 1 20 ? 0.788 -1.378 5.852 1 95.69 20 TYR B O 1
ATOM 1575 N N . LEU B 1 21 ? -0.478 0.427 6.293 1 93.38 21 LEU B N 1
ATOM 1576 C CA . LEU B 1 21 ? -1.205 -0.191 7.395 1 93.38 21 LEU B CA 1
ATOM 1577 C C . LEU B 1 21 ? -2.711 -0.07 7.191 1 93.38 21 LEU B C 1
ATOM 1579 O O . LEU B 1 21 ? -3.17 0.77 6.414 1 93.38 21 LEU B O 1
ATOM 1583 N N . HIS B 1 22 ? -3.402 -0.931 7.953 1 90.31 22 HIS B N 1
ATOM 1584 C CA . HIS B 1 22 ? -4.855 -0.832 7.902 1 90.31 22 HIS B CA 1
ATOM 1585 C C . HIS B 1 22 ? -5.355 0.364 8.711 1 90.31 22 HIS B C 1
ATOM 1587 O O . HIS B 1 22 ? -6.078 1.214 8.18 1 90.31 22 HIS B O 1
ATOM 1593 N N . ARG B 1 23 ? -4.922 0.401 9.961 1 91.25 23 ARG B N 1
ATOM 1594 C CA . ARG B 1 23 ? -5.426 1.436 10.859 1 91.25 23 ARG B CA 1
ATOM 1595 C C . ARG B 1 23 ? -4.449 2.604 10.945 1 91.25 23 ARG B C 1
ATOM 1597 O O . ARG B 1 23 ? -3.238 2.402 11.062 1 91.25 23 ARG B O 1
ATOM 1604 N N . PRO B 1 24 ? -5.016 3.84 10.945 1 94.5 24 PRO B N 1
ATOM 1605 C CA . PRO B 1 24 ? -4.141 5.012 11.062 1 94.5 24 PRO B CA 1
ATOM 1606 C C . PRO B 1 24 ? -3.734 5.301 12.508 1 94.5 24 PRO B C 1
ATOM 1608 O O . PRO B 1 24 ? -4.461 4.941 13.445 1 94.5 24 PRO B O 1
ATOM 1611 N N . PHE B 1 25 ? -2.594 5.953 12.633 1 95.19 25 PHE B N 1
ATOM 1612 C CA . PHE B 1 25 ? -2.137 6.414 13.938 1 95.19 25 PHE B CA 1
ATOM 1613 C C . PHE B 1 25 ? -2.955 7.613 14.398 1 95.19 25 PHE B C 1
ATOM 1615 O O . PHE B 1 25 ? -3.178 7.793 15.602 1 95.19 25 PHE B O 1
ATOM 1622 N N . TYR B 1 26 ? -3.311 8.43 13.438 1 95.06 26 TYR B N 1
ATOM 1623 C CA . TYR B 1 26 ? -4.031 9.68 13.672 1 95.06 26 TYR B CA 1
ATOM 1624 C C . TYR B 1 26 ? -5.211 9.812 12.719 1 95.06 26 TYR B C 1
ATOM 1626 O O . TYR B 1 26 ? -5.199 9.25 11.625 1 95.06 26 TYR B O 1
ATOM 1634 N N . CYS B 1 27 ? -6.219 10.539 13.18 1 94.62 27 CYS B N 1
ATOM 1635 C CA . CYS B 1 27 ? -7.297 10.891 12.258 1 94.62 27 CYS B CA 1
ATOM 1636 C C . CYS B 1 27 ? -8.141 12.031 12.82 1 94.62 27 CYS B C 1
ATOM 1638 O O . CYS B 1 27 ? -7.996 12.398 13.984 1 94.62 27 CYS B O 1
ATOM 1640 N N . SER B 1 28 ? -8.898 12.562 11.938 1 94.62 28 SER B N 1
ATOM 1641 C CA . SER B 1 28 ?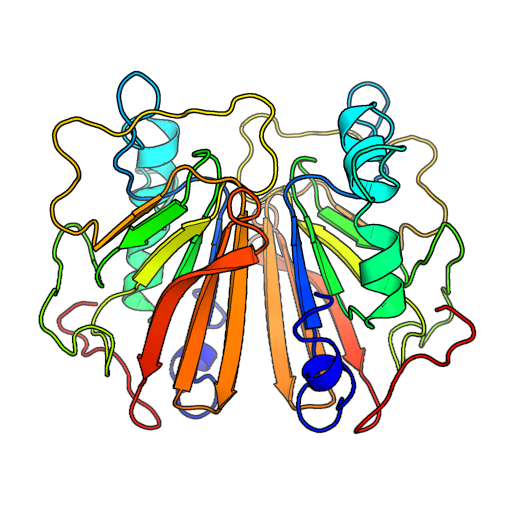 -9.805 13.641 12.297 1 94.62 28 SER B CA 1
ATOM 1642 C C . SER B 1 28 ? -11.258 13.258 12.039 1 94.62 28 SER B C 1
ATOM 1644 O O . SER B 1 28 ? -12.062 14.094 11.625 1 94.62 28 SER B O 1
ATOM 1646 N N . ALA B 1 29 ? -11.516 12.055 12.156 1 89.62 29 ALA B N 1
ATOM 1647 C CA . ALA B 1 29 ? -12.883 11.586 11.984 1 89.62 29 ALA B CA 1
ATOM 1648 C C . ALA B 1 29 ? -13.758 11.984 13.172 1 89.62 29 ALA B C 1
ATOM 1650 O O . ALA B 1 29 ? -13.266 12.102 14.297 1 89.62 29 ALA B O 1
ATOM 1651 N N . ALA B 1 30 ? -14.953 12.344 12.789 1 83.19 30 ALA B N 1
ATOM 1652 C CA . ALA B 1 30 ? -15.898 12.641 13.859 1 83.19 30 ALA B CA 1
ATOM 1653 C C . ALA B 1 30 ? -16.203 11.398 14.688 1 83.19 30 ALA B C 1
ATOM 1655 O O . ALA B 1 30 ? -15.906 10.281 14.273 1 83.19 30 ALA B O 1
ATOM 1656 N N . HIS B 1 31 ? -16.984 11.242 15.648 1 64.88 31 HIS B N 1
ATOM 1657 C CA . HIS B 1 31 ? -17.484 10.375 16.703 1 64.88 31 HIS B CA 1
ATOM 1658 C C . HIS B 1 31 ? -16.75 9.031 16.719 1 64.88 31 HIS B C 1
ATOM 1660 O O . HIS B 1 31 ? -15.875 8.797 15.891 1 64.88 31 HIS B O 1
ATOM 1666 N N . LYS B 1 32 ? -17.344 7.867 17.203 1 59.25 32 LYS B N 1
ATOM 1667 C CA . LYS B 1 32 ? -17.047 6.461 17.469 1 59.25 32 LYS B CA 1
ATOM 1668 C C . LYS B 1 32 ? -15.977 5.93 16.531 1 59.25 32 LYS B C 1
ATOM 1670 O O . LYS B 1 32 ? -15.469 4.824 16.719 1 59.25 32 LYS B O 1
ATOM 1675 N N . ASP B 1 33 ? -15.523 6.988 15.516 1 60.09 33 ASP B N 1
ATOM 1676 C CA . ASP B 1 33 ? -14.594 6.5 14.5 1 60.09 33 ASP B CA 1
ATOM 1677 C C . ASP B 1 33 ? -13.234 7.18 14.633 1 60.09 33 ASP B C 1
ATOM 1679 O O . ASP B 1 33 ? -12.422 7.145 13.703 1 60.09 33 ASP B O 1
ATOM 1683 N N . ASP B 1 34 ? -13.031 7.863 15.867 1 62.88 34 ASP B N 1
ATOM 1684 C CA . ASP B 1 34 ? -11.805 8.648 15.969 1 62.88 34 ASP B CA 1
ATOM 1685 C C . ASP B 1 34 ? -10.625 7.773 16.391 1 62.88 34 ASP B C 1
ATOM 1687 O O . ASP B 1 34 ? -10.82 6.652 16.875 1 62.88 34 ASP B O 1
ATOM 1691 N N . CYS B 1 35 ? -9.695 7.535 15.625 1 81.12 35 CYS B N 1
ATOM 1692 C CA . CYS B 1 35 ? -8.445 6.793 15.766 1 81.12 35 CYS B CA 1
ATOM 1693 C C . CYS B 1 35 ? -8.039 6.699 17.234 1 81.12 35 CYS B C 1
ATOM 1695 O O . CYS B 1 35 ? -6.871 6.434 17.547 1 81.12 35 CYS B O 1
ATOM 1697 N N . THR B 1 36 ? -9.102 6.93 18.188 1 82.56 36 THR B N 1
ATOM 1698 C CA . THR B 1 36 ? -8.781 6.875 19.609 1 82.56 36 THR B CA 1
ATOM 1699 C C . THR B 1 36 ? -9.273 5.574 20.234 1 82.56 36 THR B C 1
ATOM 1701 O O . THR B 1 36 ? -9.102 5.348 21.422 1 82.56 36 THR B O 1
ATOM 1704 N N . ASP B 1 37 ? -9.836 4.781 19.469 1 84.94 37 ASP B N 1
ATOM 1705 C CA . ASP B 1 37 ? -10.242 3.48 19.984 1 84.94 37 ASP B CA 1
ATOM 1706 C C . ASP B 1 37 ? -9.031 2.656 20.422 1 84.94 37 ASP B C 1
ATOM 1708 O O . ASP B 1 37 ? -7.918 2.885 19.938 1 84.94 37 ASP B O 1
ATOM 1712 N N . PRO B 1 38 ? -9.266 1.728 21.297 1 83.38 38 PRO B N 1
ATOM 1713 C CA . PRO B 1 38 ? -8.156 0.973 21.875 1 83.38 38 PRO B CA 1
ATOM 1714 C C . PRO B 1 38 ? -7.305 0.273 20.812 1 83.38 38 PRO B C 1
ATOM 1716 O O . PRO B 1 38 ? -6.082 0.184 20.969 1 83.38 38 PRO B O 1
ATOM 1719 N N . ASP B 1 39 ? -7.879 -0.25 19.812 1 83.12 39 ASP B N 1
ATOM 1720 C CA . ASP B 1 39 ? -7.133 -0.971 18.781 1 83.12 39 ASP B CA 1
ATOM 1721 C C . ASP B 1 39 ? -6.191 -0.035 18.031 1 83.12 39 ASP B C 1
ATOM 1723 O O . ASP B 1 39 ? -5.027 -0.367 17.797 1 83.12 39 ASP B O 1
ATOM 1727 N N . SER B 1 40 ? -6.699 1.118 17.656 1 85.25 40 SER B N 1
ATOM 1728 C CA . SER B 1 40 ? -5.871 2.1 16.953 1 85.25 40 SER B CA 1
ATOM 1729 C C . SER B 1 40 ? -4.742 2.605 17.844 1 85.25 40 SER B C 1
ATOM 1731 O O . SER B 1 40 ? -3.613 2.777 17.391 1 85.25 40 SER B O 1
ATOM 1733 N N . VAL B 1 41 ? -5.07 2.82 19.094 1 89.12 41 VAL B N 1
ATOM 1734 C CA . VAL B 1 41 ? -4.062 3.268 20.047 1 89.12 41 VAL B CA 1
ATOM 1735 C C . VAL B 1 41 ? -2.99 2.191 20.203 1 89.12 41 VAL B C 1
ATOM 1737 O O . VAL B 1 41 ? -1.796 2.498 20.234 1 89.12 41 VAL B O 1
ATOM 1740 N N . LEU B 1 42 ? -3.422 1.006 20.281 1 88.06 42 LEU B N 1
ATOM 1741 C CA . LEU B 1 42 ? -2.496 -0.112 20.422 1 88.06 42 LEU B CA 1
ATOM 1742 C C . LEU B 1 42 ? -1.556 -0.198 19.219 1 88.06 42 LEU B C 1
ATOM 1744 O O . LEU B 1 42 ? -0.361 -0.458 19.391 1 88.06 42 LEU B O 1
ATOM 1748 N N . VAL B 1 43 ? -2.051 0.017 18.078 1 90.25 43 VAL B N 1
ATOM 1749 C CA . VAL B 1 43 ? -1.245 -0.054 16.859 1 90.25 43 VAL B CA 1
ATOM 1750 C C . VAL B 1 43 ? -0.171 1.031 16.891 1 90.25 43 VAL B C 1
ATOM 1752 O O . VAL B 1 43 ? 0.983 0.781 16.531 1 90.25 43 VAL B O 1
ATOM 1755 N N . ARG B 1 44 ? -0.524 2.121 17.375 1 93.69 44 ARG B N 1
ATOM 1756 C CA . ARG B 1 44 ? 0.406 3.246 17.344 1 93.69 44 ARG B CA 1
ATOM 1757 C C . ARG B 1 44 ? 1.456 3.111 18.438 1 93.69 44 ARG B C 1
ATOM 1759 O O . ARG B 1 44 ? 2.656 3.127 18.156 1 93.69 44 ARG B O 1
ATOM 1766 N N . ILE B 1 45 ? 1.048 2.926 19.75 1 93.81 45 ILE B N 1
ATOM 1767 C CA . ILE B 1 45 ? 1.994 3.072 20.844 1 93.81 45 ILE B CA 1
ATOM 1768 C C . ILE B 1 45 ? 2.236 1.716 21.5 1 93.81 45 ILE B C 1
ATOM 1770 O O . ILE B 1 45 ? 3.164 1.562 22.297 1 93.81 45 ILE B O 1
ATOM 1774 N N . GLY B 1 46 ? 1.45 0.803 21.188 1 91.25 46 GLY B N 1
ATOM 1775 C CA . GLY B 1 46 ? 1.643 -0.519 21.766 1 91.25 46 GLY B CA 1
ATOM 1776 C C . GLY B 1 46 ? 1.284 -0.585 23.25 1 91.25 46 GLY B C 1
ATOM 1777 O O . GLY B 1 46 ? 0.521 0.245 23.734 1 91.25 46 GLY B O 1
ATOM 1778 N N . ASN B 1 47 ? 1.619 -1.718 23.766 1 89.5 47 ASN B N 1
ATOM 1779 C CA . ASN B 1 47 ? 1.528 -1.949 25.203 1 89.5 47 ASN B CA 1
ATOM 1780 C C . ASN B 1 47 ? 2.744 -2.709 25.734 1 89.5 47 ASN B C 1
ATOM 1782 O O . ASN B 1 47 ? 3.807 -2.695 25.109 1 89.5 47 ASN B O 1
ATOM 1786 N N . GLU B 1 48 ? 2.674 -3.223 26.875 1 86.81 48 GLU B N 1
ATOM 1787 C CA . GLU B 1 48 ? 3.801 -3.895 27.516 1 86.81 48 GLU B CA 1
ATOM 1788 C C . GLU B 1 48 ? 4.223 -5.133 26.734 1 86.81 48 GLU B C 1
ATOM 1790 O O . GLU B 1 48 ? 5.398 -5.5 26.734 1 86.81 48 GLU B O 1
ATOM 1795 N N . GLU B 1 49 ? 3.303 -5.695 26.047 1 79.25 49 GLU B N 1
ATOM 1796 C CA . GLU B 1 49 ? 3.561 -6.973 25.391 1 79.25 49 GLU B CA 1
ATOM 1797 C C . GLU B 1 49 ? 3.852 -6.777 23.906 1 79.25 49 GLU B C 1
ATOM 1799 O O . GLU B 1 49 ? 4.574 -7.57 23.297 1 79.25 49 GLU B O 1
ATOM 1804 N N . LEU B 1 50 ? 3.277 -5.73 23.359 1 78.31 50 LEU B N 1
ATOM 1805 C CA . LEU B 1 50 ? 3.379 -5.48 21.922 1 78.31 50 LEU B CA 1
ATOM 1806 C C . LEU B 1 50 ? 3.865 -4.062 21.641 1 78.31 50 LEU B C 1
ATOM 1808 O O . LEU B 1 50 ? 3.197 -3.092 22.016 1 78.31 50 LEU B O 1
ATOM 1812 N N . PRO B 1 51 ? 4.984 -4.07 21.016 1 85.31 51 PRO B N 1
ATOM 1813 C CA . PRO B 1 51 ? 5.453 -2.715 20.719 1 85.31 51 PRO B CA 1
ATOM 1814 C C . PRO B 1 51 ? 4.594 -2.014 19.672 1 85.31 51 PRO B C 1
ATOM 1816 O O . PRO B 1 51 ? 4.09 -2.662 18.75 1 85.31 51 PRO B O 1
ATOM 1819 N N . GLY B 1 52 ? 4.438 -0.742 19.828 1 90.75 52 GLY B N 1
ATOM 1820 C CA . GLY B 1 52 ? 3.762 0.063 18.828 1 90.75 52 GLY B CA 1
ATOM 1821 C C . GLY B 1 52 ? 4.582 0.26 17.562 1 90.75 52 GLY B C 1
ATOM 1822 O O . GLY B 1 52 ? 5.781 -0.018 17.547 1 90.75 52 GLY B O 1
ATOM 1823 N N . LEU B 1 53 ? 3.955 0.812 16.578 1 92.81 53 LEU B N 1
ATOM 1824 C CA . LEU B 1 53 ? 4.605 0.903 15.273 1 92.81 53 LEU B CA 1
ATOM 1825 C C . LEU B 1 53 ? 5.133 2.312 15.023 1 92.81 53 LEU B C 1
ATOM 1827 O O . LEU B 1 53 ? 6.023 2.512 14.195 1 92.81 53 LEU B O 1
ATOM 1831 N N . GLU B 1 54 ? 4.645 3.279 15.734 1 94.19 54 GLU B N 1
ATOM 1832 C CA . GLU B 1 54 ? 5.094 4.629 15.414 1 94.19 54 GLU B CA 1
ATOM 1833 C C . GLU B 1 54 ? 6.547 4.84 15.82 1 94.19 54 GLU B C 1
ATOM 1835 O O . GLU B 1 54 ? 7.328 5.441 15.078 1 94.19 54 GLU B O 1
ATOM 1840 N N . LYS B 1 55 ? 6.879 4.383 17.016 1 91.75 55 LYS B N 1
ATOM 1841 C CA . LYS B 1 55 ? 8.242 4.578 17.5 1 91.75 55 LYS B CA 1
ATOM 1842 C C . LYS B 1 55 ? 9.266 4.016 16.516 1 91.75 55 LYS B C 1
ATOM 1844 O O . LYS B 1 55 ? 10.18 4.723 16.094 1 91.75 55 LYS B O 1
ATOM 1849 N N . PRO B 1 56 ? 9.125 2.762 16.109 1 90.12 56 PRO B N 1
ATOM 1850 C CA . PRO B 1 56 ? 10.102 2.285 15.117 1 90.12 56 PRO B CA 1
ATOM 1851 C C . PRO B 1 56 ? 10 3.02 13.789 1 90.12 56 PRO B C 1
ATOM 1853 O O . PRO B 1 56 ? 11.008 3.188 13.094 1 90.12 56 PRO B O 1
ATOM 1856 N N . PHE B 1 57 ? 8.812 3.494 13.391 1 93 57 PHE B N 1
ATOM 1857 C CA . PHE B 1 57 ? 8.711 4.266 12.156 1 93 57 PHE B CA 1
ATOM 1858 C C . PHE B 1 57 ? 9.578 5.52 12.227 1 93 57 PHE B C 1
ATOM 1860 O O . PHE B 1 57 ? 10.273 5.855 11.266 1 93 57 PHE B O 1
ATOM 1867 N N . ILE B 1 58 ? 9.492 6.145 13.367 1 91.81 58 ILE B N 1
ATOM 1868 C CA . ILE B 1 58 ? 10.273 7.359 13.586 1 91.81 58 ILE B CA 1
ATOM 1869 C C . ILE B 1 58 ? 11.758 7.012 13.664 1 91.81 58 ILE B C 1
ATOM 1871 O O . ILE B 1 58 ? 12.578 7.621 12.969 1 91.81 58 ILE B O 1
ATOM 1875 N N . GLN B 1 59 ? 12.094 6.023 14.344 1 87.31 59 GLN B N 1
ATOM 1876 C CA . GLN B 1 59 ? 13.469 5.629 14.602 1 87.31 59 GLN B CA 1
ATOM 1877 C C . GLN B 1 59 ? 14.172 5.203 13.312 1 87.31 59 GLN B C 1
ATOM 1879 O O . GLN B 1 59 ? 15.344 5.516 13.102 1 87.31 59 GLN B O 1
ATOM 1884 N N . TYR B 1 60 ? 13.422 4.543 12.461 1 88.38 60 TYR B N 1
ATOM 1885 C CA . TYR B 1 60 ? 14.07 3.969 11.281 1 88.38 60 TYR B CA 1
ATOM 1886 C C . TYR B 1 60 ? 13.805 4.812 10.047 1 88.38 60 TYR B C 1
ATOM 1888 O O . TYR B 1 60 ? 14.148 4.418 8.93 1 88.38 60 TYR B O 1
ATOM 1896 N N . GLY B 1 61 ? 13.188 5.91 10.211 1 89.88 61 GLY B N 1
ATOM 1897 C CA . GLY B 1 61 ? 13.156 6.941 9.188 1 89.88 61 GLY B CA 1
ATOM 1898 C C . GLY B 1 61 ? 12.117 6.684 8.109 1 89.88 61 GLY B C 1
ATOM 1899 O O . GLY B 1 61 ? 12.375 6.93 6.926 1 89.88 61 GLY B O 1
ATOM 1900 N N . VAL B 1 62 ? 10.992 6.16 8.508 1 94.25 62 VAL B N 1
ATOM 1901 C CA . VAL B 1 62 ? 9.898 6.062 7.543 1 94.25 62 VAL B CA 1
ATOM 1902 C C . VAL B 1 62 ? 9.594 7.441 6.969 1 94.25 62 VAL B C 1
ATOM 1904 O O . VAL B 1 62 ? 9.539 8.43 7.703 1 94.25 62 VAL B O 1
ATOM 1907 N N . ASP B 1 63 ? 9.477 7.445 5.633 1 95.94 63 ASP B N 1
ATOM 1908 C CA . ASP B 1 63 ? 9.203 8.719 4.98 1 95.94 63 ASP B CA 1
ATOM 1909 C C . ASP B 1 63 ? 7.707 8.992 4.895 1 95.94 63 ASP B C 1
ATOM 1911 O O . ASP B 1 63 ? 7.242 10.07 5.266 1 95.94 63 ASP B O 1
ATOM 1915 N N . VAL B 1 64 ? 7.008 8.016 4.383 1 97.88 64 VAL B N 1
ATOM 1916 C CA . VAL B 1 64 ? 5.566 8.164 4.199 1 97.88 64 VAL B CA 1
ATOM 1917 C C . VAL B 1 64 ? 4.852 6.898 4.676 1 97.88 64 VAL B C 1
ATOM 1919 O O . VAL B 1 64 ? 5.293 5.781 4.391 1 97.88 64 VAL B O 1
ATOM 1922 N N . GLY B 1 65 ? 3.797 7.062 5.387 1 97.81 65 GLY B N 1
ATOM 1923 C CA . GLY B 1 65 ? 2.932 5.973 5.805 1 97.81 65 GLY B CA 1
ATOM 1924 C C . GLY B 1 65 ? 1.514 6.102 5.281 1 97.81 65 GLY B C 1
ATOM 1925 O O . GLY B 1 65 ? 0.881 7.148 5.441 1 97.81 65 GLY B O 1
ATOM 1926 N N . PHE B 1 66 ? 1.051 5.016 4.652 1 97.62 66 PHE B N 1
ATOM 1927 C CA . PHE B 1 66 ? -0.308 4.996 4.125 1 97.62 66 PHE B CA 1
ATOM 1928 C C . PHE B 1 66 ? -1.202 4.094 4.969 1 97.62 66 PHE B C 1
ATOM 1930 O O . PHE B 1 66 ? -0.773 3.027 5.414 1 97.62 66 PHE B O 1
ATOM 1937 N N . THR B 1 67 ? -2.439 4.602 5.129 1 94.69 67 THR B N 1
ATOM 1938 C CA . THR B 1 67 ? -3.414 3.826 5.887 1 94.69 67 THR B CA 1
ATOM 1939 C C . THR B 1 67 ? -4.801 3.934 5.262 1 94.69 67 THR B C 1
ATOM 1941 O O . THR B 1 67 ? -5.008 4.719 4.332 1 94.69 67 THR B O 1
ATOM 1944 N N . GLY B 1 68 ? -5.73 3.084 5.762 1 91.44 68 GLY B N 1
ATOM 1945 C CA . GLY B 1 68 ? -7.145 3.131 5.434 1 91.44 68 GLY B CA 1
ATOM 1946 C C . GLY B 1 68 ? -8.047 3.049 6.652 1 91.44 68 GLY B C 1
ATOM 1947 O O . GLY B 1 68 ? -7.879 3.812 7.605 1 91.44 68 GLY B O 1
ATOM 1948 N N . HIS B 1 69 ? -8.93 2.166 6.723 1 87.44 69 HIS B N 1
ATOM 1949 C CA . HIS B 1 69 ? -9.836 1.898 7.832 1 87.44 69 HIS B CA 1
ATOM 1950 C C . HIS B 1 69 ? -10.836 3.039 8.016 1 87.44 69 HIS B C 1
ATOM 1952 O O . HIS B 1 69 ? -12.023 2.801 8.242 1 87.44 69 HIS B O 1
ATOM 1958 N N . VAL B 1 70 ? -10.281 4.23 8.039 1 88.88 70 VAL B N 1
ATOM 1959 C CA . VAL B 1 70 ? -11.148 5.41 8.008 1 88.88 70 VAL B CA 1
ATOM 1960 C C . VAL B 1 70 ? -11.461 5.785 6.56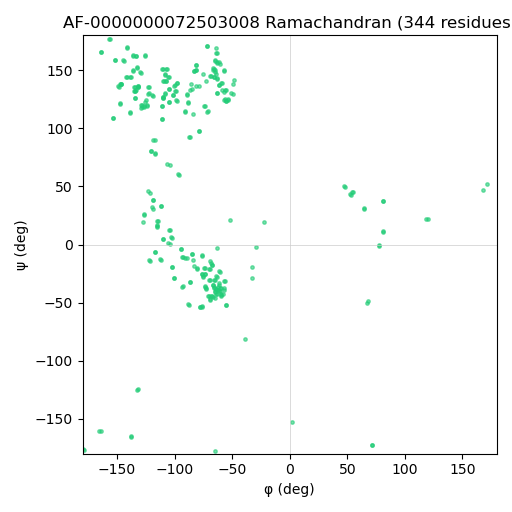2 1 88.88 70 VAL B C 1
ATOM 1962 O O . VAL B 1 70 ? -10.555 5.844 5.723 1 88.88 70 VAL B O 1
ATOM 1965 N N . HIS B 1 71 ? -12.719 6.035 6.32 1 88.75 71 HIS B N 1
ATOM 1966 C CA . HIS B 1 71 ? -13.156 6.078 4.926 1 88.75 71 HIS B CA 1
ATOM 1967 C C . HIS B 1 71 ? -13.188 7.512 4.406 1 88.75 71 HIS B C 1
ATOM 1969 O O . HIS B 1 71 ? -14.234 7.988 3.965 1 88.75 71 HIS B O 1
ATOM 1975 N N . TYR B 1 72 ? -12.117 8.172 4.406 1 91.56 72 TYR B N 1
ATOM 1976 C CA . TYR B 1 72 ? -11.883 9.461 3.768 1 91.56 72 TYR B CA 1
ATOM 1977 C C . TYR B 1 72 ? -10.406 9.672 3.473 1 91.56 72 TYR B C 1
ATOM 1979 O O . TYR B 1 72 ? -9.586 8.773 3.711 1 91.56 72 TYR B O 1
ATOM 1987 N N . TYR B 1 73 ? -10.125 10.797 2.824 1 94.56 73 TYR B N 1
ATOM 1988 C CA . TYR B 1 73 ? -8.734 11.188 2.58 1 94.56 73 TYR B CA 1
ATOM 1989 C C . TYR B 1 73 ? -8.273 12.219 3.6 1 94.56 73 TYR B C 1
ATOM 1991 O O . TYR B 1 73 ? -8.977 13.203 3.865 1 94.56 73 TYR B O 1
ATOM 1999 N N . GLU B 1 74 ? -7.09 11.953 4.164 1 96.75 74 GLU B N 1
ATOM 2000 C CA . GLU B 1 74 ? -6.477 12.93 5.062 1 96.75 74 GLU B CA 1
ATOM 2001 C C . GLU B 1 74 ? -4.953 12.883 4.965 1 96.75 74 GLU B C 1
ATOM 2003 O O . GLU B 1 74 ? -4.348 11.82 5.121 1 96.75 74 GLU B O 1
ATOM 2008 N N . ARG B 1 75 ? -4.379 14.008 4.602 1 98.75 75 ARG B N 1
ATOM 2009 C CA . ARG B 1 75 ? -2.932 14.188 4.637 1 98.75 75 ARG B CA 1
ATOM 2010 C C . ARG B 1 75 ? -2.5 14.945 5.883 1 98.75 75 ARG B C 1
ATOM 2012 O O . ARG B 1 75 ? -3.096 15.969 6.23 1 98.75 75 ARG B O 1
ATOM 2019 N N . PHE B 1 76 ? -1.429 14.453 6.48 1 98.62 76 PHE B N 1
ATOM 2020 C CA . PHE B 1 76 ? -0.902 15.133 7.66 1 98.62 76 PHE B CA 1
ATOM 2021 C C . PHE B 1 76 ? 0.397 15.859 7.328 1 98.62 76 PHE B C 1
ATOM 2023 O O . PHE B 1 76 ? 1.138 15.438 6.438 1 98.62 76 PHE B O 1
ATOM 2030 N N . TYR B 1 77 ? 0.613 16.906 8.047 1 98.5 77 TYR B N 1
ATOM 2031 C CA . TYR B 1 77 ? 1.981 17.391 8.133 1 98.5 77 TYR B CA 1
ATOM 2032 C C . TYR B 1 77 ? 2.904 16.344 8.75 1 98.5 77 TYR B C 1
ATOM 2034 O O . TYR B 1 77 ? 2.443 15.438 9.438 1 98.5 77 TYR B O 1
ATOM 2042 N N . PRO B 1 78 ? 4.266 16.5 8.406 1 97.44 78 PRO B N 1
ATOM 2043 C CA . PRO B 1 78 ? 5.156 15.586 9.133 1 97.44 78 PRO B CA 1
ATOM 2044 C C . PRO B 1 78 ? 4.922 15.625 10.641 1 97.44 78 PRO B C 1
ATOM 2046 O O . PRO B 1 78 ? 4.828 16.703 11.234 1 97.44 78 PRO B O 1
ATOM 2049 N N . VAL B 1 79 ? 4.77 14.422 11.219 1 96.81 79 VAL B N 1
ATOM 2050 C CA . VAL B 1 79 ? 4.379 14.367 12.625 1 96.81 79 VAL B CA 1
ATOM 2051 C C . VAL B 1 79 ? 5.023 13.164 13.297 1 96.81 79 VAL B C 1
ATOM 2053 O O . VAL B 1 79 ? 5.133 12.094 12.688 1 96.81 79 VAL B O 1
ATOM 2056 N N . ALA B 1 80 ? 5.496 13.367 14.461 1 94.62 80 ALA B N 1
ATOM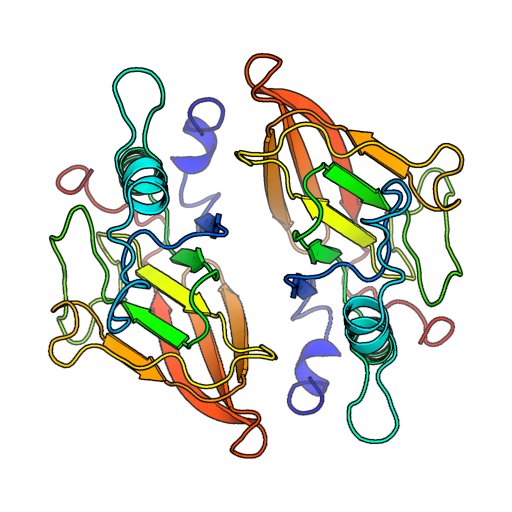 2057 C CA . ALA B 1 80 ? 6.078 12.352 15.336 1 94.62 80 ALA B CA 1
ATOM 2058 C C . ALA B 1 80 ? 5.641 12.555 16.781 1 94.62 80 ALA B C 1
ATOM 2060 O O . ALA B 1 80 ? 5.965 13.57 17.406 1 94.62 80 ALA B O 1
ATOM 2061 N N . ASN B 1 81 ? 4.871 11.586 17.25 1 92.81 81 ASN B N 1
ATOM 2062 C CA . ASN B 1 81 ? 4.414 11.656 18.641 1 92.81 81 ASN B CA 1
ATOM 2063 C C . ASN B 1 81 ? 3.738 12.992 18.938 1 92.81 81 ASN B C 1
ATOM 2065 O O . ASN B 1 81 ? 4.105 13.672 19.891 1 92.81 81 ASN B O 1
ATOM 2069 N N . PHE B 1 82 ? 2.969 13.43 18.078 1 93.75 82 PHE B N 1
ATOM 2070 C CA . PHE B 1 82 ? 2.084 14.578 18.203 1 93.75 82 PHE B CA 1
ATOM 2071 C C . PHE B 1 82 ? 2.867 15.883 18.047 1 93.75 82 PHE B C 1
ATOM 2073 O O . PHE B 1 82 ? 2.285 16.969 18.062 1 93.75 82 PHE B O 1
ATOM 2080 N N . THR B 1 83 ? 4.133 15.727 17.859 1 95.19 83 THR B N 1
ATOM 2081 C CA . THR B 1 83 ? 4.918 16.875 17.438 1 95.19 83 THR B CA 1
ATOM 2082 C C . THR B 1 83 ? 4.953 17 15.914 1 95.19 83 THR B C 1
ATOM 2084 O O . THR B 1 83 ? 5.215 16.016 15.219 1 95.19 83 THR B O 1
ATOM 2087 N N . TYR B 1 84 ? 4.625 18.234 15.391 1 96.38 84 TYR B N 1
ATOM 2088 C CA . TYR B 1 84 ? 4.496 18.328 13.938 1 96.38 84 TYR B CA 1
ATOM 2089 C C . TYR B 1 84 ? 5.18 19.578 13.406 1 96.38 84 TYR B C 1
ATOM 2091 O O . TYR B 1 84 ? 5.543 20.469 14.172 1 96.38 84 TYR B O 1
ATOM 2099 N N . TRP B 1 85 ? 5.43 19.578 12.125 1 96.19 85 TRP B N 1
ATOM 2100 C CA . TRP B 1 85 ? 6.086 20.656 11.391 1 96.19 85 TRP B CA 1
ATOM 2101 C C . TRP B 1 85 ? 5.238 21.094 10.211 1 96.19 85 TRP B C 1
ATOM 2103 O O . TRP B 1 85 ? 4.965 20.312 9.297 1 96.19 85 TRP B O 1
ATOM 2113 N N . ASP B 1 86 ? 4.84 22.344 10.219 1 97 86 ASP B N 1
ATOM 2114 C CA . ASP B 1 86 ? 3.896 22.781 9.195 1 97 86 ASP B CA 1
ATOM 2115 C C . ASP B 1 86 ? 4.422 24.016 8.469 1 97 86 ASP B C 1
ATOM 2117 O O . ASP B 1 86 ? 3.641 24.812 7.945 1 97 86 ASP B O 1
ATOM 2121 N N . SER B 1 87 ? 5.699 24.141 8.469 1 96.44 87 SER B N 1
ATOM 2122 C CA . SER B 1 87 ? 6.258 25.234 7.676 1 96.44 87 SER B CA 1
ATOM 2123 C C . SER B 1 87 ? 5.973 25.047 6.191 1 96.44 87 SER B C 1
ATOM 2125 O O . SER B 1 87 ? 5.578 23.953 5.766 1 96.44 87 SER B O 1
ATOM 2127 N N . LYS B 1 88 ? 6.117 26.016 5.336 1 95.06 88 LYS B N 1
ATOM 2128 C CA . LYS B 1 88 ? 5.836 25.984 3.904 1 95.06 88 LYS B CA 1
ATOM 2129 C C . LYS B 1 88 ? 6.621 24.875 3.213 1 95.06 88 LYS B C 1
ATOM 2131 O O . LYS B 1 88 ? 6.117 24.234 2.289 1 95.06 88 LYS B O 1
ATOM 2136 N N . ASN B 1 89 ? 7.82 24.531 3.703 1 96.62 89 ASN B N 1
ATOM 2137 C CA . ASN B 1 89 ? 8.672 23.516 3.094 1 96.62 89 ASN B CA 1
ATOM 2138 C C . ASN B 1 89 ? 8.789 22.281 3.982 1 96.62 89 ASN B C 1
ATOM 2140 O O . ASN B 1 89 ? 9.82 21.609 3.979 1 96.62 89 ASN B O 1
ATOM 2144 N N . CYS B 1 90 ? 7.691 22.031 4.68 1 97.06 90 CYS B N 1
ATOM 2145 C CA . CYS B 1 90 ? 7.773 21.016 5.719 1 97.06 90 CYS B CA 1
ATOM 2146 C C . CYS B 1 90 ? 7.988 19.625 5.109 1 97.06 90 CYS B C 1
ATOM 2148 O O . CYS B 1 90 ? 8.461 18.719 5.785 1 97.06 90 CYS B O 1
ATOM 2150 N N . TYR B 1 91 ? 7.703 19.516 3.828 1 97.94 91 TYR B N 1
ATOM 2151 C CA . TYR B 1 91 ? 7.859 18.203 3.201 1 97.94 91 TYR B CA 1
ATOM 2152 C C . TYR B 1 91 ? 9.234 18.078 2.553 1 97.94 91 TYR B C 1
ATOM 2154 O O . TYR B 1 91 ? 9.555 17.031 1.974 1 97.94 91 TYR B O 1
ATOM 2162 N N . GLN B 1 92 ? 10.023 19.109 2.568 1 97.5 92 GLN B N 1
ATOM 2163 C CA . GLN B 1 92 ? 11.414 19.047 2.15 1 97.5 92 GLN B CA 1
ATOM 2164 C C . GLN B 1 92 ? 12.32 18.672 3.318 1 97.5 92 GLN B C 1
ATOM 2166 O O . GLN B 1 92 ? 12.383 19.391 4.32 1 97.5 92 GLN B O 1
ATOM 2171 N N . ASN B 1 93 ? 13.07 17.562 3.152 1 95.44 93 ASN B N 1
ATOM 2172 C CA . ASN B 1 93 ? 13.883 17.062 4.25 1 95.44 93 ASN B CA 1
ATOM 2173 C C . ASN B 1 93 ? 13.094 16.984 5.551 1 95.44 93 ASN B C 1
ATOM 2175 O O . ASN B 1 93 ? 13.539 17.484 6.582 1 95.44 93 ASN B O 1
ATOM 2179 N N . ALA B 1 94 ? 11.906 16.359 5.41 1 95.31 94 ALA B N 1
ATOM 2180 C CA . ALA B 1 94 ? 11.031 16.266 6.57 1 95.31 94 ALA B CA 1
ATOM 2181 C C . ALA B 1 94 ? 11.711 15.523 7.715 1 95.31 94 ALA B C 1
ATOM 2183 O O . ALA B 1 94 ? 12.328 14.477 7.5 1 95.31 94 ALA B O 1
ATOM 2184 N N . VAL B 1 95 ? 11.547 15.969 8.875 1 92.31 95 VAL B N 1
ATOM 2185 C CA . VAL B 1 95 ? 12.258 15.391 10.016 1 92.31 95 VAL B CA 1
ATOM 2186 C C . VAL B 1 95 ? 11.391 14.32 10.664 1 92.31 95 VAL B C 1
ATOM 2188 O O . VAL B 1 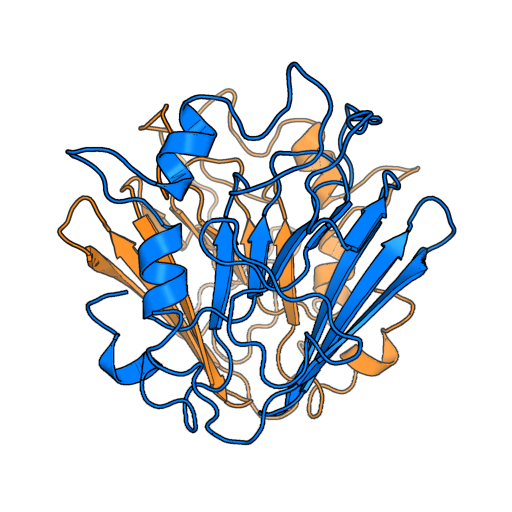95 ? 11.836 13.633 11.594 1 92.31 95 VAL B O 1
ATOM 2191 N N . ALA B 1 96 ? 10.164 14.242 10.273 1 94.88 96 ALA B N 1
ATOM 2192 C CA . ALA B 1 96 ? 9.211 13.242 10.734 1 94.88 96 ALA B CA 1
ATOM 2193 C C . ALA B 1 96 ? 8.445 12.625 9.562 1 94.88 96 ALA B C 1
ATOM 2195 O O . ALA B 1 96 ? 8.422 13.188 8.469 1 94.88 96 ALA B O 1
ATOM 2196 N N . PRO B 1 97 ? 7.832 11.453 9.828 1 95.94 97 PRO B N 1
ATOM 2197 C CA . PRO B 1 97 ? 7.051 10.852 8.742 1 95.94 97 PRO B CA 1
ATOM 2198 C C . PRO B 1 97 ? 5.836 11.688 8.352 1 95.94 97 PRO B C 1
ATOM 2200 O O . PRO B 1 97 ? 5.316 12.453 9.172 1 95.94 97 PRO B O 1
ATOM 2203 N N . THR B 1 98 ? 5.492 11.57 7.137 1 98 98 THR B N 1
ATOM 2204 C CA . THR B 1 98 ? 4.195 12.039 6.656 1 98 98 THR B CA 1
ATOM 2205 C C . THR B 1 98 ? 3.209 10.883 6.551 1 98 98 THR B C 1
ATOM 2207 O O . THR B 1 98 ? 3.469 9.898 5.855 1 98 98 THR B O 1
ATOM 2210 N N . TYR B 1 99 ? 2.092 11.016 7.215 1 98.25 99 TYR B N 1
ATOM 2211 C CA . TYR B 1 99 ? 1.066 9.977 7.137 1 98.25 99 TYR B CA 1
ATOM 2212 C C . TYR B 1 99 ? -0.101 10.43 6.266 1 98.25 99 TYR B C 1
ATOM 2214 O O . TYR B 1 99 ? -0.474 11.609 6.281 1 98.25 99 TYR B O 1
ATOM 2222 N N . ILE B 1 100 ? -0.646 9.5 5.547 1 98.44 100 ILE B N 1
ATOM 2223 C CA . ILE B 1 100 ? -1.783 9.758 4.672 1 98.44 100 ILE B CA 1
ATOM 2224 C C . ILE B 1 100 ? -2.83 8.656 4.848 1 98.44 100 ILE B C 1
ATOM 2226 O O . ILE B 1 100 ? -2.514 7.469 4.773 1 98.44 100 ILE B O 1
ATOM 2230 N N . ILE B 1 101 ? -4.031 9.086 5.125 1 95.56 101 ILE B N 1
ATOM 2231 C CA . ILE B 1 101 ? -5.184 8.188 5.035 1 95.56 101 ILE B CA 1
ATOM 2232 C C . ILE B 1 101 ? -5.785 8.266 3.635 1 95.56 101 ILE B C 1
ATOM 2234 O O . ILE B 1 101 ? -6.219 9.336 3.195 1 95.56 101 ILE B O 1
ATOM 2238 N N . THR B 1 102 ? -5.73 7.227 2.914 1 95.12 102 THR B N 1
ATOM 2239 C CA . THR B 1 102 ? -6.387 7.102 1.619 1 95.12 102 THR B CA 1
ATOM 2240 C C . THR B 1 102 ? -7.441 5.996 1.651 1 95.12 102 THR B C 1
ATOM 2242 O O . THR B 1 102 ? -7.227 4.91 1.106 1 95.12 102 THR B O 1
ATOM 2245 N N . GLY B 1 103 ? -8.625 6.332 2.258 1 88.75 103 GLY B N 1
ATOM 2246 C CA . GLY B 1 103 ? -9.609 5.312 2.584 1 88.75 103 GLY B CA 1
ATOM 2247 C C . GLY B 1 103 ? -10.906 5.465 1.812 1 88.75 103 GLY B C 1
ATOM 2248 O O . GLY B 1 103 ? -11.922 4.867 2.17 1 88.75 103 GLY B O 1
ATOM 2249 N N . SER B 1 104 ? -10.914 6.23 0.744 1 80.06 104 SER B N 1
ATOM 2250 C CA . SER B 1 104 ? -12.203 6.52 0.118 1 80.06 104 SER B CA 1
ATOM 2251 C C . SER B 1 104 ? -12.227 6.059 -1.336 1 80.06 104 SER B C 1
ATOM 2253 O O . SER B 1 104 ? -12.742 6.762 -2.207 1 80.06 104 SER B O 1
ATOM 2255 N N . ALA B 1 105 ? -11.758 4.906 -1.646 1 73.44 105 ALA B N 1
ATOM 2256 C CA . ALA B 1 105 ? -11.773 4.469 -3.041 1 73.44 105 ALA B CA 1
ATOM 2257 C C . ALA B 1 105 ? -13.125 3.861 -3.408 1 73.44 105 ALA B C 1
ATOM 2259 O O . ALA B 1 105 ? -13.422 3.666 -4.59 1 73.44 105 ALA B O 1
ATOM 2260 N N . GLY B 1 106 ? -14.039 3.516 -2.477 1 62.03 106 GLY B N 1
ATOM 2261 C CA . GLY B 1 106 ? -15.344 2.977 -2.822 1 62.03 106 GLY B CA 1
ATOM 2262 C C . GLY B 1 106 ? -16.078 2.385 -1.634 1 62.03 106 GLY B C 1
ATOM 2263 O O . GLY B 1 106 ? -16.625 1.283 -1.719 1 62.03 106 GLY B O 1
ATOM 2264 N N . CYS B 1 107 ? -16.125 3.053 -0.58 1 62.62 107 CYS B N 1
ATOM 2265 C CA . CYS B 1 107 ? -16.797 2.508 0.591 1 62.62 107 CYS B CA 1
ATOM 2266 C C . CYS B 1 107 ? -18.312 2.648 0.46 1 62.62 107 CYS B C 1
ATOM 2268 O O . CYS B 1 107 ? -18.797 3.576 -0.188 1 62.62 107 CYS B O 1
ATOM 2270 N N . HIS B 1 108 ? -18.953 1.536 0.836 1 56.78 108 HIS B N 1
ATOM 2271 C CA . HIS B 1 108 ? -20.406 1.556 0.877 1 56.78 108 HIS B CA 1
ATOM 2272 C C . HIS B 1 108 ? -20.922 2.598 1.867 1 56.78 108 HIS B C 1
ATOM 2274 O O . HIS B 1 108 ? -22.094 2.977 1.828 1 56.78 108 HIS B O 1
ATOM 2280 N N . SER B 1 109 ? -20.125 2.922 2.799 1 56.16 109 SER B N 1
ATOM 2281 C CA . SER B 1 109 ? -20.547 3.9 3.795 1 56.16 109 SER B CA 1
ATOM 2282 C C . SER B 1 109 ? -19.891 5.258 3.549 1 56.16 109 SER B C 1
ATOM 2284 O O . SER B 1 109 ? -18.891 5.598 4.191 1 56.16 109 SER B O 1
ATOM 2286 N N . SER B 1 110 ? -20.328 5.82 2.473 1 57.75 110 SER B N 1
ATOM 2287 C CA . SER B 1 110 ? -19.875 7.184 2.203 1 57.75 110 SER B CA 1
ATOM 2288 C C . SER B 1 110 ? -20.219 8.109 3.365 1 57.75 110 SER B C 1
ATOM 2290 O O . SER B 1 110 ? -21.172 7.867 4.109 1 57.75 110 SER B O 1
ATOM 2292 N N . GLY B 1 111 ? -19.172 8.852 3.766 1 64.38 111 GLY B N 1
ATOM 2293 C CA . GLY B 1 111 ? -19.672 9.977 4.527 1 64.38 111 GLY B CA 1
ATOM 2294 C C . GLY B 1 111 ? -19.141 10.016 5.953 1 64.38 111 GLY B C 1
ATOM 2295 O O . GLY B 1 111 ? -19.859 10.445 6.867 1 64.38 111 GLY B O 1
ATOM 2296 N N . THR B 1 112 ? -17.969 9.297 6.074 1 76.81 112 THR B N 1
ATOM 2297 C CA . THR B 1 112 ? -17.438 9.578 7.402 1 76.81 112 THR B CA 1
ATOM 2298 C C . THR B 1 112 ? -17.234 11.078 7.598 1 76.81 112 THR B C 1
ATOM 2300 O O . THR B 1 112 ? -16.578 11.734 6.785 1 76.81 112 THR B O 1
ATOM 2303 N N . LYS B 1 113 ? -17.875 11.5 8.664 1 83.5 113 LYS B N 1
ATOM 2304 C CA . LYS B 1 113 ? -17.812 12.93 8.922 1 83.5 113 LYS B CA 1
ATOM 2305 C C . LYS B 1 113 ? -16.5 13.312 9.617 1 83.5 113 LYS B C 1
ATOM 2307 O O . LYS B 1 113 ? -15.969 12.523 10.398 1 83.5 113 LYS B O 1
ATOM 2312 N N . PHE B 1 114 ? -16.125 14.5 9.328 1 87.31 114 PHE B N 1
ATOM 2313 C CA . PHE B 1 114 ? -14.961 15.039 10.016 1 87.31 114 PHE B CA 1
ATOM 2314 C C . PHE B 1 114 ? -15.352 15.602 11.375 1 87.31 114 PHE B C 1
ATOM 2316 O O . PHE B 1 114 ? -16.453 16.125 11.547 1 87.31 114 PHE B O 1
ATOM 2323 N N . ASP B 1 115 ? -14.367 15.477 12.227 1 85.62 115 ASP B N 1
ATOM 2324 C CA . ASP B 1 115 ? -14.523 16.141 13.516 1 85.62 115 ASP B CA 1
ATOM 2325 C C . ASP B 1 115 ? -14.578 17.656 13.352 1 85.62 115 ASP B C 1
ATOM 2327 O O . ASP B 1 115 ? -13.938 18.203 12.461 1 85.62 115 ASP B O 1
ATOM 2331 N N . LYS B 1 116 ? -15.344 18.188 14.281 1 84.62 116 LYS B N 1
ATOM 2332 C CA . LYS B 1 116 ? -15.406 19.641 14.281 1 84.62 116 LYS B CA 1
ATOM 2333 C C . LYS B 1 116 ? -14.031 20.25 14.539 1 84.62 116 LYS B C 1
ATOM 2335 O O . LYS B 1 116 ? -13.727 21.344 14.047 1 84.62 116 LYS B O 1
ATOM 2340 N N . ASN B 1 117 ? -13.328 19.578 15.297 1 89.69 117 ASN B N 1
ATOM 2341 C CA . ASN B 1 117 ? -11.969 20.016 15.617 1 89.69 117 ASN B CA 1
ATOM 2342 C C . ASN B 1 117 ? -10.938 18.984 15.164 1 89.69 117 ASN B C 1
ATOM 2344 O O . ASN B 1 117 ? -10.539 18.109 15.938 1 89.69 117 ASN B O 1
ATOM 2348 N N . PRO B 1 118 ? -10.461 19.109 13.961 1 93.06 118 PRO B N 1
ATOM 2349 C CA . PRO B 1 118 ? -9.43 18.172 13.5 1 93.06 118 PRO B CA 1
ATOM 2350 C C . PRO B 1 118 ? -8.125 18.297 14.281 1 93.06 118 PRO B C 1
ATOM 2352 O O . PRO B 1 118 ? -7.891 19.312 14.938 1 93.06 118 PRO B O 1
ATOM 2355 N N . VAL B 1 119 ? -7.316 17.234 14.25 1 94.25 119 VAL B N 1
ATOM 2356 C CA . VAL B 1 119 ? -5.996 17.344 14.859 1 94.25 119 VAL B CA 1
ATOM 2357 C C . VAL B 1 119 ? -5.23 18.5 14.203 1 94.25 119 VAL B C 1
ATOM 2359 O O . VAL B 1 119 ? -5.398 18.766 13.016 1 94.25 119 VAL B O 1
ATOM 2362 N N . PRO B 1 120 ? -4.371 19.109 14.945 1 96 120 PRO B N 1
ATOM 2363 C CA . PRO B 1 120 ? -3.736 20.328 14.43 1 96 120 PRO B CA 1
ATOM 2364 C C . PRO B 1 120 ? -2.771 20.047 13.281 1 96 120 PRO B C 1
ATOM 2366 O O . PRO B 1 120 ? -2.387 20.969 12.555 1 96 120 PRO B O 1
ATOM 2369 N N . PHE B 1 121 ? -2.383 18.891 13.031 1 97.56 121 PHE B N 1
ATOM 2370 C CA . PHE B 1 121 ? -1.423 18.578 11.977 1 97.56 121 PHE B CA 1
ATOM 2371 C C . PHE B 1 121 ? -2.121 17.953 10.781 1 97.56 121 PHE B C 1
ATOM 2373 O O . PHE B 1 121 ? -1.469 17.359 9.922 1 97.56 121 PHE B O 1
ATOM 2380 N N . SER B 1 122 ? -3.436 18.031 10.781 1 97.5 122 SER B N 1
ATOM 2381 C CA . SER B 1 122 ? -4.184 17.688 9.578 1 97.5 122 SER B CA 1
ATOM 2382 C C . SER B 1 122 ? -4.012 18.75 8.492 1 97.5 122 SER B C 1
ATOM 2384 O O . SER B 1 122 ? -4.504 19.875 8.633 1 97.5 122 SER B O 1
ATOM 2386 N N . ALA B 1 123 ? -3.391 18.422 7.422 1 98.38 123 ALA B N 1
ATOM 2387 C CA . ALA B 1 123 ? -3.043 19.406 6.398 1 98.38 123 ALA B CA 1
ATOM 2388 C C . ALA B 1 123 ? -4.129 19.484 5.328 1 98.38 123 ALA B C 1
ATOM 2390 O O . ALA B 1 123 ? -4.336 20.547 4.727 1 98.38 123 ALA B O 1
ATOM 2391 N N . LYS B 1 124 ? -4.754 18.375 4.988 1 97.75 124 LYS B N 1
ATOM 2392 C CA . LYS B 1 124 ? -5.801 18.281 3.979 1 97.75 124 LYS B CA 1
ATOM 2393 C C . LYS B 1 124 ? -6.789 17.172 4.312 1 97.75 124 LYS B C 1
ATOM 2395 O O . LYS B 1 124 ? -6.387 16.078 4.727 1 97.75 124 LYS B O 1
ATOM 2400 N N . ARG B 1 125 ? -8.07 17.453 4.152 1 95.5 125 ARG B N 1
ATOM 2401 C CA . ARG B 1 125 ? -9.133 16.484 4.367 1 95.5 125 ARG B CA 1
ATOM 2402 C C . ARG B 1 125 ? -10.164 16.531 3.244 1 95.5 125 ARG B C 1
ATOM 2404 O O . ARG B 1 125 ? -10.625 17.609 2.871 1 95.5 125 ARG B O 1
ATOM 2411 N N . LEU B 1 126 ? -10.461 15.359 2.773 1 93 126 LEU B N 1
ATOM 2412 C CA . LEU B 1 126 ? -11.438 15.242 1.695 1 93 126 LEU B CA 1
ATOM 2413 C C . LEU B 1 126 ? -12.312 14.016 1.887 1 93 126 LEU B C 1
ATOM 2415 O O . LEU B 1 126 ? -11.828 12.953 2.291 1 93 126 LEU B O 1
ATOM 2419 N N . ASN B 1 127 ? -13.578 14.156 1.524 1 89.25 127 ASN B N 1
ATOM 2420 C CA . ASN B 1 127 ? -14.516 13.047 1.674 1 89.25 127 ASN B CA 1
ATOM 2421 C C . ASN B 1 127 ? -14.922 12.477 0.32 1 89.25 127 ASN B C 1
ATOM 2423 O O . ASN B 1 127 ? -15.719 11.531 0.254 1 89.25 127 ASN B O 1
ATOM 2427 N N . ASP B 1 128 ? -14.391 12.906 -0.696 1 88.56 128 ASP B N 1
ATOM 2428 C CA . ASP B 1 128 ? -14.68 12.383 -2.027 1 88.56 128 ASP B CA 1
ATOM 2429 C C . ASP B 1 128 ? -14.203 10.938 -2.164 1 88.56 128 ASP B C 1
ATOM 2431 O O . ASP B 1 128 ? -13.164 10.562 -1.614 1 88.56 128 ASP B O 1
ATOM 2435 N N . TYR B 1 129 ? -15 10.227 -2.893 1 88.56 129 TYR B N 1
ATOM 2436 C CA . TYR B 1 129 ? -14.406 8.984 -3.387 1 88.56 129 TYR B CA 1
ATOM 2437 C C . TYR B 1 129 ? -13.203 9.281 -4.273 1 88.56 129 TYR B C 1
ATOM 2439 O O . TYR B 1 129 ? -13.227 10.211 -5.082 1 88.56 129 TYR B O 1
ATOM 2447 N N . GLY B 1 130 ? -12.188 8.523 -4.066 1 90.06 130 GLY B N 1
ATOM 2448 C CA . GLY B 1 130 ? -10.992 8.781 -4.848 1 90.06 130 GLY B CA 1
ATOM 2449 C C . GLY B 1 130 ? -9.859 7.816 -4.551 1 90.06 130 GLY B C 1
ATOM 2450 O O . GLY B 1 130 ? -10.055 6.82 -3.848 1 90.06 130 GLY B O 1
ATOM 2451 N N . TYR B 1 131 ? -8.742 8.078 -5.203 1 92.62 131 TYR B N 1
ATOM 2452 C CA . TYR B 1 131 ? -7.551 7.258 -5.023 1 92.62 131 TYR B CA 1
ATOM 2453 C C . TYR B 1 131 ? -6.289 8.109 -5.082 1 92.62 131 TYR B C 1
ATOM 2455 O O . TYR B 1 131 ? -6.32 9.242 -5.578 1 92.62 131 TYR B O 1
ATOM 2463 N N . THR B 1 132 ? -5.254 7.559 -4.492 1 96.44 132 THR B N 1
ATOM 2464 C CA . THR B 1 132 ? -3.973 8.25 -4.395 1 96.44 132 THR B CA 1
ATOM 2465 C C . THR B 1 132 ? -2.969 7.672 -5.387 1 96.44 132 THR B C 1
ATOM 2467 O O . THR B 1 132 ? -2.879 6.453 -5.551 1 96.44 132 THR B O 1
ATOM 2470 N N . ILE B 1 133 ? -2.295 8.586 -6.07 1 96.06 133 ILE B N 1
ATOM 2471 C CA . ILE B 1 133 ? -1.182 8.188 -6.93 1 96.06 133 ILE B CA 1
ATOM 2472 C C . ILE B 1 133 ? 0.133 8.672 -6.324 1 96.06 133 ILE B C 1
ATOM 2474 O O . ILE B 1 133 ? 0.272 9.852 -5.988 1 96.06 133 ILE B O 1
ATOM 2478 N N . VAL B 1 134 ? 1.023 7.715 -6.16 1 97.5 134 VAL B N 1
ATOM 2479 C CA . VAL B 1 134 ? 2.379 8.016 -5.715 1 97.5 134 VAL B CA 1
ATOM 2480 C C . VAL B 1 134 ? 3.365 7.77 -6.852 1 97.5 134 VAL B C 1
ATOM 2482 O O . VAL B 1 134 ? 3.467 6.652 -7.363 1 97.5 134 VAL B O 1
ATOM 2485 N N . SER B 1 135 ? 4.059 8.82 -7.25 1 96.62 135 SER B N 1
ATOM 2486 C CA . SER B 1 135 ? 5.113 8.711 -8.25 1 96.62 135 SER B CA 1
ATOM 2487 C C . SER B 1 135 ? 6.488 8.945 -7.633 1 96.62 135 SER B C 1
ATOM 2489 O O . SER B 1 135 ? 6.805 10.055 -7.207 1 96.62 135 SER B O 1
ATOM 2491 N N . VAL B 1 136 ? 7.215 7.84 -7.539 1 96.94 136 VAL B N 1
ATOM 2492 C CA . VAL B 1 136 ? 8.602 8 -7.125 1 96.94 136 VAL B CA 1
ATOM 2493 C C . VAL B 1 136 ? 9.445 8.469 -8.305 1 96.94 136 VAL B C 1
ATOM 2495 O O . VAL B 1 136 ? 9.898 7.66 -9.117 1 96.94 136 VAL B O 1
ATOM 2498 N N . ALA B 1 137 ? 9.641 9.727 -8.336 1 95.44 137 ALA B N 1
ATOM 2499 C CA . ALA B 1 137 ? 10.312 10.32 -9.492 1 95.44 137 ALA B CA 1
ATOM 2500 C C . ALA B 1 137 ? 11.781 9.914 -9.547 1 95.44 137 ALA B C 1
ATOM 2502 O O . ALA B 1 137 ? 12.305 9.609 -10.617 1 95.44 137 ALA B O 1
ATOM 2503 N N . ASN B 1 138 ? 12.453 10.008 -8.445 1 95.31 138 ASN B N 1
ATOM 2504 C CA . ASN B 1 138 ? 13.852 9.625 -8.297 1 95.31 138 ASN B CA 1
ATOM 2505 C C . ASN B 1 138 ? 14.242 9.516 -6.824 1 95.31 138 ASN B C 1
ATOM 2507 O O . ASN B 1 138 ? 13.383 9.391 -5.953 1 95.31 138 ASN B O 1
ATOM 2511 N N . MET B 1 139 ? 15.531 9.57 -6.543 1 96.12 139 MET B N 1
ATOM 2512 C CA . MET B 1 139 ? 16.031 9.312 -5.195 1 96.12 139 MET B CA 1
ATOM 2513 C C . MET B 1 139 ? 15.773 10.508 -4.281 1 96.12 139 MET B C 1
ATOM 2515 O O . MET B 1 139 ? 15.898 10.398 -3.061 1 96.12 139 MET B O 1
ATOM 2519 N N . THR B 1 140 ? 15.336 11.648 -4.887 1 97.75 140 THR B N 1
ATOM 2520 C CA . THR B 1 140 ? 15.188 12.82 -4.031 1 97.75 140 THR B CA 1
ATOM 2521 C C . THR B 1 140 ? 13.758 13.344 -4.07 1 97.75 140 THR B C 1
ATOM 2523 O O . THR B 1 140 ? 13.375 14.172 -3.242 1 97.75 140 THR B O 1
ATOM 2526 N N . HIS B 1 141 ? 12.953 12.867 -5.043 1 98.31 141 HIS B N 1
ATOM 2527 C CA . HIS B 1 141 ? 11.641 13.477 -5.207 1 98.31 141 HIS B CA 1
ATOM 2528 C C . HIS B 1 141 ? 10.555 12.422 -5.367 1 98.31 141 HIS B C 1
ATOM 2530 O O . HIS B 1 141 ? 10.703 11.492 -6.168 1 98.31 141 HIS B O 1
ATOM 2536 N N . ILE B 1 142 ? 9.469 12.602 -4.602 1 98.19 142 ILE B N 1
ATOM 2537 C CA . ILE B 1 142 ? 8.219 11.852 -4.73 1 98.19 142 ILE B CA 1
ATOM 2538 C C . ILE B 1 142 ? 7.062 12.82 -4.977 1 98.19 142 ILE B C 1
ATOM 2540 O O . ILE B 1 142 ? 6.984 13.875 -4.344 1 98.19 142 ILE B O 1
ATOM 2544 N N . HIS B 1 143 ? 6.258 12.453 -5.902 1 98.44 143 HIS B N 1
ATOM 2545 C CA . HIS B 1 143 ? 5.051 13.219 -6.18 1 98.44 143 HIS B CA 1
ATOM 2546 C C . HIS B 1 143 ? 3.803 12.453 -5.754 1 98.44 143 HIS B C 1
ATOM 2548 O O . HIS B 1 143 ? 3.625 11.289 -6.121 1 98.44 143 HIS B O 1
ATOM 2554 N N . ILE B 1 144 ? 2.945 13.109 -4.93 1 98.44 144 ILE B N 1
ATOM 2555 C CA . ILE B 1 144 ? 1.73 12.453 -4.449 1 98.44 144 ILE B CA 1
ATOM 2556 C C . ILE B 1 144 ? 0.51 13.281 -4.852 1 98.44 144 ILE B C 1
ATOM 2558 O O . ILE B 1 144 ? 0.476 14.492 -4.641 1 98.44 144 ILE B O 1
ATOM 2562 N N . GLN B 1 145 ? -0.437 12.539 -5.445 1 97.62 145 GLN B N 1
ATOM 2563 C CA . GLN B 1 145 ? -1.671 13.188 -5.883 1 97.62 145 GLN B CA 1
ATOM 2564 C C . GLN B 1 145 ? -2.895 12.398 -5.43 1 97.62 145 GLN B C 1
ATOM 2566 O O . GLN B 1 145 ? -2.895 11.164 -5.48 1 97.62 145 GLN B O 1
ATOM 2571 N N . GLN B 1 146 ? -3.812 13.109 -4.949 1 97.25 146 GLN B N 1
ATOM 2572 C CA . GLN B 1 146 ? -5.137 12.539 -4.711 1 97.25 146 GLN B CA 1
ATOM 2573 C C . GLN B 1 146 ? -6.113 12.953 -5.809 1 97.25 146 GLN B C 1
ATOM 2575 O O . GLN B 1 146 ? -6.223 14.133 -6.141 1 97.25 146 GLN B O 1
ATOM 2580 N N . LEU B 1 147 ? -6.766 11.953 -6.355 1 94.69 147 LEU B N 1
ATOM 2581 C CA . LEU B 1 147 ? -7.77 12.219 -7.383 1 94.69 147 LEU B CA 1
ATOM 2582 C C . LEU B 1 147 ? -9.172 11.969 -6.848 1 94.69 147 LEU B C 1
ATOM 2584 O O . LEU B 1 147 ? -9.391 11.039 -6.07 1 94.69 147 LEU B O 1
ATOM 2588 N N . SER B 1 148 ? -10.133 12.766 -7.324 1 92.88 148 SER B N 1
ATOM 2589 C CA . SER B 1 148 ? -11.531 12.641 -6.934 1 92.88 148 SER B CA 1
ATOM 2590 C C . SER B 1 148 ? -12.359 11.992 -8.039 1 92.88 148 SER B C 1
ATOM 2592 O O . SER B 1 148 ? -12.398 12.5 -9.164 1 92.88 148 SER B O 1
ATOM 2594 N N . LEU B 1 149 ? -12.992 10.938 -7.73 1 86.88 149 LEU B N 1
ATOM 2595 C CA . LEU B 1 149 ? -13.914 10.328 -8.68 1 86.88 149 LEU B CA 1
ATOM 2596 C C . LEU B 1 149 ? -15.219 11.125 -8.758 1 86.88 149 LEU B C 1
ATOM 2598 O O . LEU B 1 149 ? -15.867 11.156 -9.797 1 86.88 149 LEU B O 1
ATOM 2602 N N . ASP B 1 150 ? -15.523 11.781 -7.668 1 88.19 150 ASP B N 1
ATOM 2603 C CA . ASP B 1 150 ? -16.719 12.609 -7.613 1 88.19 150 ASP B CA 1
ATOM 2604 C C . ASP B 1 150 ? -16.594 13.844 -8.5 1 88.19 150 ASP B C 1
ATOM 2606 O O . ASP B 1 150 ? -17.594 14.445 -8.898 1 88.19 150 ASP B O 1
ATOM 2610 N N . GLN B 1 151 ? -15.391 14.18 -8.781 1 92.75 151 GLN B N 1
ATOM 2611 C CA . GLN B 1 151 ? -15.133 15.359 -9.602 1 92.75 151 GLN B CA 1
ATOM 2612 C C . GLN B 1 151 ? -14.406 14.984 -10.891 1 92.75 151 GLN B C 1
ATOM 2614 O O . GLN B 1 151 ? -13.445 15.656 -11.281 1 92.75 151 GLN B O 1
ATOM 2619 N N . ASP B 1 152 ? -14.773 13.891 -11.453 1 90.5 152 ASP B N 1
ATOM 2620 C CA . ASP B 1 152 ? -14.266 13.438 -12.742 1 90.5 152 ASP B CA 1
ATOM 2621 C C . ASP B 1 152 ? -12.742 13.375 -12.742 1 90.5 152 ASP B C 1
ATOM 2623 O O . ASP B 1 152 ? -12.094 13.938 -13.625 1 90.5 152 ASP B O 1
ATOM 2627 N N . GLU B 1 153 ? -12.188 12.812 -11.672 1 91.06 153 GLU B N 1
ATOM 2628 C CA . GLU B 1 153 ? -10.758 12.547 -11.5 1 91.06 153 GLU B CA 1
ATOM 2629 C C . GLU B 1 153 ? -9.953 13.836 -11.461 1 91.06 153 GLU B C 1
ATOM 2631 O O . GLU B 1 153 ? -8.828 13.891 -11.969 1 91.06 153 GLU B O 1
ATOM 2636 N N . ALA B 1 154 ? -10.562 14.836 -10.977 1 95.44 154 ALA B N 1
ATOM 2637 C CA . ALA B 1 154 ? -9.789 16.047 -10.695 1 95.44 154 ALA B CA 1
ATOM 2638 C C . ALA B 1 154 ? -8.727 15.789 -9.633 1 95.44 154 ALA B C 1
ATOM 2640 O O . ALA B 1 154 ? -8.961 15.031 -8.688 1 95.44 154 ALA B O 1
ATOM 2641 N N . ILE B 1 155 ? -7.559 16.438 -9.828 1 96.75 155 ILE B N 1
ATOM 2642 C CA . ILE B 1 155 ? -6.551 16.422 -8.773 1 96.75 155 ILE B CA 1
ATOM 2643 C C . ILE B 1 155 ? -6.977 17.328 -7.629 1 96.75 155 ILE B C 1
ATOM 2645 O O . ILE B 1 155 ? -7.137 18.547 -7.82 1 96.75 155 ILE B O 1
ATOM 2649 N N . VAL B 1 156 ? -7.145 16.766 -6.438 1 97.44 156 VAL B N 1
ATOM 2650 C CA . VAL B 1 156 ? -7.715 17.547 -5.344 1 97.44 156 VAL B CA 1
ATOM 2651 C C . VAL B 1 156 ? -6.688 17.688 -4.219 1 97.44 156 VAL B C 1
ATOM 2653 O O . VAL B 1 156 ? -6.934 18.375 -3.23 1 97.44 156 VAL B O 1
ATOM 2656 N N . ASP B 1 157 ? -5.617 17.078 -4.273 1 98 157 ASP B N 1
ATOM 2657 C CA . ASP B 1 157 ? -4.406 17.281 -3.49 1 98 157 ASP B CA 1
ATOM 2658 C C . ASP B 1 157 ? -3.158 16.969 -4.312 1 98 157 ASP B C 1
ATOM 2660 O O . ASP B 1 157 ? -3.156 16.031 -5.105 1 98 157 ASP B O 1
ATOM 2664 N N . ASP B 1 158 ? -2.182 17.781 -4.18 1 98.38 158 ASP B N 1
ATOM 2665 C CA . ASP B 1 158 ? -1.003 17.703 -5.039 1 98.38 158 ASP B CA 1
ATOM 2666 C C . ASP B 1 158 ? 0.227 18.266 -4.336 1 98.38 158 ASP B C 1
ATOM 2668 O O . ASP B 1 158 ? 0.327 19.484 -4.133 1 98.38 158 ASP B O 1
ATOM 2672 N N . PHE B 1 159 ? 1.131 17.359 -3.975 1 98.44 159 PHE B N 1
ATOM 2673 C CA . PHE B 1 159 ? 2.297 17.875 -3.268 1 98.44 159 PHE B CA 1
ATOM 2674 C C . PHE B 1 159 ? 3.514 17 -3.508 1 98.44 159 PHE B C 1
ATOM 2676 O O . PHE B 1 159 ? 3.377 15.852 -3.957 1 98.44 159 PHE B O 1
ATOM 2683 N N . TRP B 1 160 ? 4.645 17.547 -3.301 1 98.62 160 TRP B N 1
ATOM 2684 C CA . TRP B 1 160 ? 5.922 16.859 -3.447 1 98.62 160 TRP B CA 1
ATOM 2685 C C . TRP B 1 160 ? 6.582 16.641 -2.09 1 98.62 160 TRP B C 1
ATOM 2687 O O . TRP B 1 160 ? 6.48 17.484 -1.199 1 98.62 160 TRP B O 1
ATOM 2697 N N . ILE B 1 161 ? 7.156 15.539 -1.949 1 98.5 161 ILE B N 1
ATOM 2698 C CA . ILE B 1 161 ? 8.109 15.281 -0.875 1 98.5 161 ILE B CA 1
ATOM 2699 C C . ILE B 1 161 ? 9.523 15.195 -1.448 1 98.5 161 ILE B C 1
ATOM 2701 O O . ILE B 1 161 ? 9.75 14.523 -2.455 1 98.5 161 ILE B O 1
ATOM 2705 N N . SER B 1 162 ? 10.445 15.938 -0.828 1 98.38 162 SER B N 1
ATOM 2706 C CA . SER B 1 162 ? 11.805 15.938 -1.365 1 98.38 162 SER B CA 1
ATOM 2707 C C . SER B 1 162 ? 12.844 15.82 -0.252 1 98.38 162 SER B C 1
ATOM 2709 O O . SER B 1 162 ? 12.578 16.188 0.892 1 98.38 162 SER B O 1
ATOM 2711 N N . LYS B 1 163 ? 13.93 15.203 -0.625 1 96.56 163 LYS B N 1
ATOM 2712 C CA . LYS B 1 163 ? 15.078 15.055 0.261 1 96.56 163 LYS B CA 1
ATOM 2713 C C . LYS B 1 163 ? 16.391 15.297 -0.487 1 96.56 163 LYS B C 1
ATOM 2715 O O . LYS B 1 163 ? 16.5 14.977 -1.671 1 96.56 163 LYS B O 1
ATOM 2720 N N . THR B 1 164 ? 17.281 15.906 0.306 1 95.88 164 THR B N 1
ATOM 2721 C CA . THR B 1 164 ? 18.641 15.852 -0.229 1 95.88 164 THR B CA 1
ATOM 2722 C C . THR B 1 164 ? 19.172 14.414 -0.239 1 95.88 164 THR B C 1
ATOM 2724 O O . THR B 1 164 ? 18.766 13.602 0.593 1 95.88 164 THR B O 1
ATOM 2727 N N . LYS B 1 165 ? 20.062 14.188 -1.171 1 94.75 165 LYS B N 1
ATOM 2728 C CA . LYS B 1 165 ? 20.594 12.828 -1.299 1 94.75 165 LYS B CA 1
ATOM 2729 C C . LYS B 1 165 ? 21.188 12.344 0.024 1 94.75 165 LYS B C 1
ATOM 2731 O O . LYS B 1 165 ? 22.016 13.016 0.624 1 94.75 165 LYS B O 1
ATOM 2736 N N . GLY B 1 166 ? 20.719 11.281 0.471 1 90.19 166 GLY B N 1
ATOM 2737 C CA . GLY B 1 166 ? 21.234 10.656 1.677 1 90.19 166 GLY B CA 1
ATOM 2738 C C . GLY B 1 166 ? 20.688 11.273 2.951 1 90.19 166 GLY B C 1
ATOM 2739 O O . GLY B 1 166 ? 21.109 10.914 4.051 1 90.19 166 GLY B O 1
ATOM 2740 N N . PHE B 1 167 ? 19.719 12.055 2.84 1 91.06 167 PHE B N 1
ATOM 2741 C CA . PHE B 1 167 ? 19.156 12.727 4.012 1 91.06 167 PHE B CA 1
ATOM 2742 C C . PHE B 1 167 ? 18.578 11.711 4.984 1 91.06 167 PHE B C 1
ATOM 2744 O O . PHE B 1 167 ? 17.891 10.773 4.574 1 91.06 167 PHE B O 1
ATOM 2751 N N . THR B 1 168 ? 18.969 11.852 6.246 1 80.88 168 THR B N 1
ATOM 2752 C CA . THR B 1 168 ? 18.344 11.148 7.367 1 80.88 168 THR B CA 1
ATOM 2753 C C . THR B 1 168 ? 17.891 12.141 8.438 1 80.88 168 THR B C 1
ATOM 2755 O O . THR B 1 168 ? 18.625 13.055 8.797 1 80.88 168 THR B O 1
ATOM 2758 N N . ALA B 1 169 ? 16.547 12.039 8.711 1 74.25 169 ALA B N 1
ATOM 2759 C CA . ALA B 1 169 ? 16.094 12.945 9.766 1 74.25 169 ALA B CA 1
ATOM 2760 C C . ALA B 1 169 ? 16.938 12.766 11.031 1 74.25 169 ALA B C 1
ATOM 2762 O O . ALA B 1 169 ? 17.359 11.648 11.352 1 74.25 169 ALA B O 1
ATOM 2763 N N . SER B 1 170 ? 17.469 13.883 11.461 1 59.59 170 SER B N 1
ATOM 2764 C CA . SER B 1 170 ? 18.422 13.93 12.578 1 59.59 170 SER B CA 1
ATOM 2765 C C . SER B 1 170 ? 17.891 13.156 13.781 1 59.59 170 SER B C 1
ATOM 2767 O O . SER B 1 170 ? 16.672 12.977 13.93 1 59.59 170 SER B O 1
ATOM 2769 N N . ASN B 1 171 ? 18.766 12.391 14.445 1 55.12 171 ASN B N 1
ATOM 2770 C CA . ASN B 1 171 ? 18.609 11.703 15.719 1 55.12 171 ASN B CA 1
ATOM 2771 C C . ASN B 1 171 ? 17.703 12.484 16.672 1 55.12 171 ASN B C 1
ATOM 2773 O O . ASN B 1 171 ? 17.25 11.945 17.688 1 55.12 171 ASN B O 1
ATOM 2777 N N . GLN B 1 172 ? 17.625 13.773 16.594 1 50.28 172 GLN B N 1
ATOM 2778 C CA . GLN B 1 172 ? 16.859 14.469 17.625 1 50.28 172 GLN B CA 1
ATOM 2779 C C . GLN B 1 172 ? 15.391 14.055 17.609 1 50.28 172 GLN B C 1
ATOM 2781 O O . GLN B 1 172 ? 14.727 14.062 18.641 1 50.28 172 GLN B O 1
ATOM 2786 N N . MET B 1 173 ? 14.844 13.828 16.453 1 52.31 173 MET B N 1
ATOM 2787 C CA . MET B 1 173 ? 13.438 13.445 16.453 1 52.31 173 MET B CA 1
ATOM 2788 C C . MET B 1 173 ? 13.289 11.93 16.562 1 52.31 173 MET B C 1
ATOM 2790 O O . MET B 1 173 ? 12.188 11.422 16.75 1 52.31 173 MET B O 1
ATOM 2794 N N . ARG B 1 174 ? 14.484 11.258 16.375 1 45.62 174 ARG B N 1
ATOM 2795 C CA . ARG B 1 174 ? 14.375 9.82 16.594 1 45.62 174 ARG B CA 1
ATOM 2796 C C . ARG B 1 174 ? 14.508 9.469 18.062 1 45.62 174 ARG B C 1
ATOM 2798 O O . ARG B 1 174 ? 15.195 10.172 18.812 1 45.62 174 ARG B O 1
#

InterPro domains:
  IPR025733 Purple acid phosphatase, C-terminal domain [PF14008] (96-157)
  IPR029052 Metallo-dependent phosphatase-like [G3DSA:3.60.21.10] (2-172)
  IPR029052 Metallo-dependent phosphatase-like [SSF56300] (3-143)

Foldseek 3Di:
DVVCLVVLLFCLNVLAAEEEDAQDLAWFFPDPQGCPDPVSPCQAANDPVDGHDQVVCLVSFHAEYEYESDAWKWKFAFDHPLDGDDPPQCLELPLHHIYIYDHHQPDPDQDRDGHPDGRPRTDDIGRARWGKDWDPPDSFKIWIFIFGVVVVRDTPDIDMHGYDNRRHNPPPRD/DVVCLVVLLFCLNVLAAEEEDAQDLAWFFDDPQGCPDPVSPCQAANDPVDGHDQVVCLVSFHAEYEYENDAWKWKFAFDHPLDGDDPPQCLELPLHHIYIYFHHQPDPDQDRDGHPDGRPGTPDIGRARWGKDWDPPDSFKIWIFIFGVVVVRDTPDIDMHGYDNRRGNDPPSD